Protein AF-A0A959P052-F1 (afdb_monomer)

pLDDT: mean 90.09, std 8.53, range [48.59, 98.38]

Solvent-accessible surface area (backbone atoms only — not comparable to full-atom values): 12285 Å² total; per-residue (Å²): 111,71,67,59,53,53,54,49,51,31,30,41,42,56,34,68,69,38,90,54,86,87,54,68,66,60,59,71,64,56,65,70,32,50,93,31,79,32,54,54,56,34,84,39,71,84,76,52,63,84,86,38,64,70,58,50,52,54,50,51,53,52,52,48,75,43,33,75,80,60,29,88,59,47,69,62,37,49,52,51,42,54,55,61,75,65,60,56,80,90,75,66,49,59,69,57,51,52,57,50,49,52,59,54,52,74,50,50,66,74,78,87,65,70,57,89,81,42,46,90,39,72,53,22,52,32,64,39,35,45,79,65,37,72,76,37,59,53,32,51,33,44,51,43,27,52,51,54,50,50,38,53,75,72,68,48,93,64,51,60,55,37,47,36,60,59,70,48,70,46,52,55,97,87,56,83,60,80,55,44,83,40,70,66,31,30,52,45,44,40,49,50,46,48,64,53,49,54,85,69,55,77,82,81,73,78,86,87,121

Structure (mmCIF, N/CA/C/O backbone):
data_AF-A0A959P052-F1
#
_entry.id   AF-A0A959P052-F1
#
loop_
_atom_site.group_PDB
_atom_site.id
_atom_site.type_symbol
_atom_site.label_atom_id
_atom_site.label_alt_id
_atom_site.label_comp_id
_atom_site.label_asym_id
_atom_site.label_entity_id
_atom_site.label_seq_id
_atom_site.pdbx_PDB_ins_code
_atom_site.Cartn_x
_atom_site.Cartn_y
_atom_site.Cartn_z
_atom_site.occupancy
_atom_site.B_iso_or_equiv
_atom_site.auth_seq_id
_atom_site.auth_comp_id
_atom_site.auth_asym_id
_atom_site.auth_atom_id
_atom_site.pdbx_PDB_model_num
ATOM 1 N N . GLY A 1 1 ? 2.578 -9.271 16.877 1.00 74.62 1 GLY A N 1
ATOM 2 C CA . GLY A 1 1 ? 1.686 -9.392 18.050 1.00 74.62 1 GLY A CA 1
ATOM 3 C C . GLY A 1 1 ? 0.983 -8.086 18.380 1.00 74.62 1 GLY A C 1
ATOM 4 O O . GLY A 1 1 ? -0.133 -7.881 17.929 1.00 74.62 1 GLY A O 1
ATOM 5 N N . LYS A 1 2 ? 1.632 -7.183 19.131 1.00 88.38 2 LYS A N 1
ATOM 6 C CA . LYS A 1 2 ? 0.990 -5.970 19.682 1.00 88.38 2 LYS A CA 1
ATOM 7 C C . LYS A 1 2 ? 0.405 -5.016 18.623 1.00 88.38 2 LYS A C 1
ATOM 9 O O . LYS A 1 2 ? -0.743 -4.620 18.764 1.00 88.38 2 LYS A O 1
ATOM 14 N N . ILE A 1 3 ? 1.143 -4.717 17.546 1.00 93.19 3 ILE A N 1
ATOM 15 C CA . ILE A 1 3 ? 0.666 -3.835 16.456 1.00 93.19 3 ILE A CA 1
ATOM 16 C C . ILE A 1 3 ? -0.598 -4.392 15.788 1.00 93.19 3 ILE A C 1
ATOM 18 O O . ILE A 1 3 ? -1.565 -3.660 15.619 1.00 93.19 3 ILE A O 1
ATOM 22 N N . ILE A 1 4 ? -0.624 -5.695 15.479 1.00 93.69 4 ILE A N 1
ATOM 23 C CA . ILE A 1 4 ? -1.791 -6.360 14.873 1.00 93.69 4 ILE A CA 1
ATOM 24 C C . ILE A 1 4 ? -3.034 -6.175 15.746 1.00 93.69 4 ILE A C 1
ATOM 26 O O . ILE A 1 4 ? -4.093 -5.848 15.225 1.00 93.69 4 ILE A O 1
ATOM 30 N N . ASN A 1 5 ? -2.907 -6.343 17.066 1.00 93.31 5 ASN A N 1
ATOM 31 C CA . ASN A 1 5 ? -4.036 -6.191 17.985 1.00 93.31 5 ASN A CA 1
ATOM 32 C C . ASN A 1 5 ? -4.546 -4.748 18.035 1.00 93.31 5 ASN A C 1
ATOM 34 O O . ASN A 1 5 ? -5.754 -4.536 18.035 1.00 93.31 5 ASN A O 1
ATOM 38 N N . VAL A 1 6 ? -3.637 -3.767 18.046 1.00 95.44 6 VAL A N 1
ATOM 39 C CA . VAL A 1 6 ? -4.008 -2.345 18.006 1.00 95.44 6 VAL A CA 1
ATOM 40 C C . VAL A 1 6 ? -4.740 -2.028 16.705 1.00 95.44 6 VAL A C 1
ATOM 42 O O . VAL A 1 6 ? -5.835 -1.484 16.755 1.00 95.44 6 VAL A O 1
ATOM 45 N N . LEU A 1 7 ? -4.201 -2.437 15.553 1.00 95.88 7 LEU A N 1
ATOM 46 C CA . LEU A 1 7 ? -4.845 -2.202 14.260 1.00 95.88 7 LEU A CA 1
ATOM 47 C C . LEU A 1 7 ? -6.179 -2.946 14.125 1.00 95.88 7 LEU A C 1
ATOM 49 O O . LEU A 1 7 ? -7.116 -2.413 13.533 1.00 95.88 7 LEU A O 1
ATOM 53 N N . LEU A 1 8 ? -6.298 -4.154 14.681 1.00 95.19 8 LEU A N 1
ATOM 54 C CA . LEU A 1 8 ? -7.560 -4.891 14.717 1.00 95.19 8 LEU A CA 1
ATOM 55 C C . LEU A 1 8 ? -8.604 -4.118 15.526 1.00 95.19 8 LEU A C 1
ATOM 57 O O . LEU A 1 8 ? -9.701 -3.886 15.028 1.00 95.19 8 LEU A O 1
A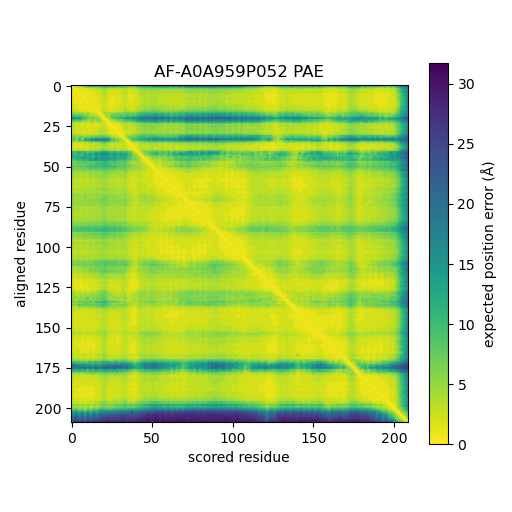TOM 61 N N . LEU A 1 9 ? -8.245 -3.666 16.729 1.00 95.38 9 LEU A N 1
ATOM 62 C CA . LEU A 1 9 ? -9.125 -2.850 17.561 1.00 95.38 9 LEU A CA 1
ATOM 63 C C . LEU A 1 9 ? -9.520 -1.551 16.849 1.00 95.38 9 LEU A C 1
ATOM 65 O O . LEU A 1 9 ? -10.696 -1.209 16.824 1.00 95.38 9 LEU A O 1
ATOM 69 N N . THR A 1 10 ? -8.576 -0.871 16.190 1.00 95.81 10 THR A N 1
ATOM 70 C CA . THR A 1 10 ? -8.869 0.316 15.374 1.00 95.81 10 THR A CA 1
ATOM 71 C C . THR A 1 10 ? -9.906 0.015 14.288 1.00 95.81 10 THR A C 1
ATOM 73 O O . THR A 1 10 ? -10.848 0.784 14.120 1.00 95.81 10 THR A O 1
ATOM 76 N N . ASN A 1 11 ? -9.782 -1.108 13.573 1.00 95.38 11 ASN A N 1
ATOM 77 C CA . ASN A 1 11 ? -10.747 -1.504 12.542 1.00 95.38 11 ASN A CA 1
ATOM 78 C C . ASN A 1 11 ? -12.135 -1.833 13.116 1.00 95.38 11 ASN A C 1
ATOM 80 O O . ASN A 1 11 ? -13.148 -1.436 12.534 1.00 95.38 11 ASN A O 1
ATOM 84 N N . ILE A 1 12 ? -12.182 -2.528 14.255 1.00 94.75 12 ILE A N 1
ATOM 85 C CA . ILE A 1 12 ? -13.428 -2.830 14.970 1.00 94.75 12 ILE A CA 1
ATOM 86 C C . ILE A 1 12 ? -14.118 -1.528 15.375 1.00 94.75 12 ILE A C 1
ATOM 88 O O . ILE A 1 12 ? -15.288 -1.341 15.062 1.00 94.75 12 ILE A O 1
ATOM 92 N N . GLU A 1 13 ? -13.390 -0.598 15.990 1.00 94.81 13 GLU A N 1
ATOM 93 C CA . GLU A 1 13 ? -13.948 0.661 16.485 1.00 94.81 13 GLU A CA 1
ATOM 94 C C . GLU A 1 13 ? -14.398 1.6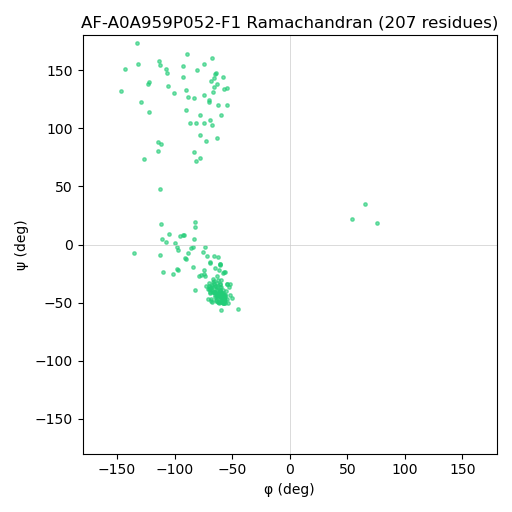01 15.371 1.00 94.81 13 GLU A C 1
ATOM 96 O O . GLU A 1 13 ? -15.439 2.250 15.485 1.00 94.81 13 GLU A O 1
ATOM 101 N N . ILE A 1 14 ? -13.656 1.652 14.264 1.00 93.81 14 ILE A N 1
ATOM 102 C CA . ILE A 1 14 ? -14.084 2.385 13.072 1.00 93.81 14 ILE A CA 1
ATOM 103 C C . ILE A 1 14 ? -15.405 1.821 12.533 1.00 93.81 14 ILE A C 1
ATOM 105 O O . ILE A 1 14 ? -16.270 2.597 12.136 1.00 93.81 14 ILE A O 1
ATOM 109 N N . THR A 1 15 ? -15.574 0.496 12.541 1.00 93.56 15 THR A N 1
ATOM 110 C CA . THR A 1 15 ? -16.817 -0.147 12.090 1.00 93.56 15 THR A CA 1
ATOM 111 C C . THR A 1 15 ? -17.954 0.100 13.085 1.00 93.56 15 THR A C 1
ATOM 113 O O . THR A 1 15 ? -19.023 0.550 12.696 1.00 93.56 15 THR A O 1
ATOM 116 N N . ARG A 1 16 ? -17.704 -0.096 14.387 1.00 92.06 16 ARG A N 1
ATOM 117 C CA . ARG A 1 16 ? -18.682 0.070 15.477 1.00 92.06 16 ARG A CA 1
ATOM 118 C C . ARG A 1 16 ? -19.245 1.488 15.570 1.00 92.06 16 ARG A C 1
ATOM 120 O O . ARG A 1 16 ? -20.386 1.672 15.974 1.00 92.06 16 ARG A O 1
ATOM 127 N N . THR A 1 17 ? -18.423 2.486 15.261 1.00 90.69 17 THR A N 1
ATOM 128 C CA . THR A 1 17 ? -18.811 3.904 15.298 1.00 90.69 17 THR A CA 1
ATOM 129 C C . THR A 1 17 ? -19.251 4.440 13.937 1.00 90.69 17 THR A C 1
ATOM 131 O O . THR A 1 17 ? -19.460 5.645 13.803 1.00 90.69 17 THR A O 1
ATOM 134 N N . ASN A 1 18 ? -19.380 3.577 12.921 1.00 86.69 18 ASN A N 1
ATOM 135 C CA . ASN A 1 18 ? -19.981 3.967 11.655 1.00 86.69 18 ASN A CA 1
ATOM 136 C C . ASN A 1 18 ? -21.472 4.289 11.870 1.00 86.69 18 ASN A C 1
ATOM 138 O O . ASN A 1 18 ? -22.157 3.623 12.642 1.00 86.69 18 ASN A O 1
ATOM 142 N N . ASN A 1 19 ? -21.990 5.296 11.164 1.00 86.88 19 ASN A N 1
ATOM 143 C CA . ASN A 1 19 ? -23.399 5.694 11.261 1.00 86.88 19 ASN A CA 1
ATOM 144 C C . ASN A 1 19 ? -24.349 4.644 10.661 1.00 86.88 19 ASN A C 1
ATOM 146 O O . ASN A 1 19 ? -25.554 4.693 10.901 1.00 86.88 19 ASN A O 1
ATOM 150 N N . ASN A 1 20 ? -23.824 3.699 9.875 1.00 84.75 20 ASN A N 1
ATOM 151 C CA . ASN A 1 20 ? -24.587 2.559 9.390 1.00 84.75 20 ASN A CA 1
ATOM 152 C C . ASN A 1 20 ? -24.723 1.498 10.494 1.00 84.75 20 ASN A C 1
ATOM 154 O O . ASN A 1 20 ? -23.863 0.635 10.649 1.00 84.75 20 ASN A O 1
ATOM 158 N N . SER A 1 21 ? -25.831 1.542 11.236 1.00 72.00 21 SER A N 1
ATOM 159 C CA . SER A 1 21 ? -26.106 0.656 12.379 1.00 72.00 21 SER A CA 1
ATOM 160 C C . SER A 1 21 ? -26.205 -0.837 12.037 1.00 72.00 21 SER A C 1
ATOM 162 O O . SER A 1 21 ? -26.265 -1.660 12.946 1.00 72.00 21 SER A O 1
ATOM 164 N N . ASN A 1 22 ? -26.253 -1.191 10.750 1.00 80.31 22 ASN A N 1
ATOM 165 C CA . ASN A 1 22 ? -26.335 -2.575 10.282 1.00 80.31 22 ASN A CA 1
ATOM 166 C C . ASN A 1 22 ? -24.966 -3.162 9.901 1.00 80.31 22 ASN A C 1
ATOM 168 O O . ASN A 1 22 ? -24.880 -4.343 9.564 1.00 80.31 22 ASN A O 1
ATOM 172 N N . GLU A 1 23 ? -23.897 -2.363 9.934 1.00 84.12 23 GLU A N 1
ATOM 173 C CA . GLU A 1 23 ? -22.540 -2.832 9.662 1.00 84.12 23 GLU A CA 1
ATOM 174 C C . GLU A 1 23 ? -21.853 -3.296 10.947 1.00 84.12 23 GLU A C 1
ATOM 176 O O . GLU A 1 23 ? -21.557 -2.516 11.851 1.00 84.12 23 GLU A O 1
ATOM 181 N N . PHE A 1 24 ? -21.541 -4.588 10.999 1.00 90.06 24 PHE A N 1
ATOM 182 C CA . PHE A 1 24 ? -20.711 -5.175 12.044 1.00 90.06 24 PHE A CA 1
ATOM 183 C C . PHE A 1 24 ? -19.341 -5.522 11.484 1.00 90.06 24 PHE A C 1
ATOM 185 O O . PHE A 1 24 ? -19.201 -5.851 10.306 1.00 90.06 24 PHE A O 1
ATOM 192 N N . PHE A 1 25 ? -18.323 -5.501 12.345 1.00 92.94 25 PHE A N 1
ATOM 193 C CA . PHE A 1 25 ? -17.006 -5.976 11.945 1.00 92.94 25 PHE A CA 1
ATOM 194 C C . PHE A 1 25 ? -17.090 -7.476 11.592 1.00 92.94 25 PHE A C 1
ATOM 196 O O . PHE A 1 25 ? -17.471 -8.279 12.450 1.00 92.94 25 PHE A O 1
ATOM 203 N N . PRO A 1 26 ? -16.758 -7.889 10.355 1.00 92.38 26 PRO A N 1
ATOM 204 C CA . PRO A 1 26 ? -16.999 -9.252 9.891 1.00 92.38 26 PRO A CA 1
ATOM 205 C C . PRO A 1 26 ? -15.871 -10.186 10.351 1.00 92.38 26 PRO A C 1
ATOM 207 O O . PRO A 1 26 ? -14.962 -10.525 9.593 1.00 92.38 26 PRO A O 1
ATOM 210 N N . PHE A 1 27 ? -15.923 -10.615 11.614 1.00 93.06 27 PHE A N 1
ATOM 211 C CA . PHE A 1 27 ? -14.884 -11.451 12.229 1.00 93.06 27 PHE A CA 1
ATOM 212 C C . PHE A 1 27 ? -14.581 -12.739 11.455 1.00 93.06 27 PHE A C 1
ATOM 214 O O . PHE A 1 27 ? -13.423 -13.154 11.421 1.00 93.06 27 PHE A O 1
ATOM 221 N N . GLU A 1 28 ? -15.582 -13.344 10.810 1.00 91.44 28 GLU A N 1
ATOM 222 C CA . GLU A 1 28 ? -15.383 -14.553 10.002 1.00 91.44 28 GLU A CA 1
ATOM 223 C C . GLU A 1 28 ? -14.483 -14.277 8.789 1.00 91.44 28 GLU A C 1
ATOM 225 O O . GLU A 1 28 ? -13.511 -14.991 8.561 1.00 91.44 28 GLU A O 1
ATOM 230 N N . MET A 1 29 ? -14.723 -13.169 8.081 1.00 90.81 29 MET A N 1
ATOM 231 C CA . MET A 1 29 ? -13.868 -12.730 6.970 1.00 90.81 29 MET A CA 1
ATOM 232 C C . MET A 1 29 ? -12.480 -12.294 7.461 1.00 90.81 29 MET A C 1
ATOM 234 O O . MET A 1 29 ? -11.464 -12.516 6.808 1.00 90.81 29 MET A O 1
ATOM 238 N N . TYR A 1 30 ? -12.401 -11.696 8.653 1.00 91.00 30 TYR A N 1
ATOM 239 C CA . TYR A 1 30 ? -11.109 -11.360 9.251 1.00 91.00 30 TYR A CA 1
ATOM 240 C C . TYR A 1 30 ? -10.286 -12.604 9.619 1.00 91.00 30 TYR A C 1
ATOM 242 O O . TYR A 1 30 ? -9.060 -12.574 9.561 1.00 91.00 30 TYR A O 1
ATOM 250 N N . LYS A 1 31 ? -10.940 -13.706 9.998 1.00 87.81 31 LYS A N 1
ATOM 251 C CA . LYS A 1 31 ? -10.272 -14.973 10.311 1.00 87.81 31 LYS A CA 1
ATOM 252 C C . LYS A 1 31 ? -9.699 -15.641 9.061 1.00 87.81 31 LYS A C 1
ATOM 254 O O . LYS A 1 31 ? -8.666 -16.299 9.173 1.00 87.81 31 LYS A O 1
ATOM 259 N N . SER A 1 32 ? -10.350 -15.477 7.907 1.00 80.38 32 SER A N 1
ATOM 260 C CA . SER A 1 32 ? -9.885 -16.054 6.643 1.00 80.38 32 SER A CA 1
ATOM 261 C C . SER A 1 32 ? -8.666 -15.334 6.070 1.00 80.38 32 SER A C 1
ATOM 263 O O . SER A 1 32 ? -7.860 -15.968 5.396 1.00 80.38 32 SER A O 1
ATOM 265 N N . ILE A 1 33 ? -8.471 -14.045 6.369 1.00 78.62 33 ILE A N 1
ATOM 266 C CA . ILE A 1 33 ? -7.215 -13.373 6.030 1.00 78.62 33 ILE A CA 1
ATOM 267 C C . ILE A 1 33 ? -6.142 -13.768 7.056 1.00 78.62 33 ILE A C 1
ATOM 269 O O . ILE A 1 33 ? -6.206 -13.420 8.236 1.00 78.62 33 ILE A O 1
ATOM 273 N N . THR A 1 34 ? -5.134 -14.533 6.627 1.00 69.75 34 THR A N 1
ATOM 274 C CA . THR A 1 34 ? -3.970 -14.822 7.481 1.00 69.75 34 THR A CA 1
ATOM 275 C C . THR A 1 34 ? -3.382 -13.491 7.945 1.00 69.75 34 THR A C 1
ATOM 277 O O . THR A 1 34 ? -3.024 -12.657 7.115 1.00 69.75 34 THR A O 1
ATOM 280 N N . LYS A 1 35 ? -3.338 -13.270 9.267 1.00 78.75 35 LYS A N 1
ATOM 281 C CA . LYS A 1 35 ? -3.042 -11.968 9.888 1.00 78.75 35 LYS A CA 1
ATOM 282 C C . LYS A 1 35 ? -1.630 -11.497 9.540 1.00 78.75 35 LYS A C 1
ATOM 284 O O . LYS A 1 35 ? -0.684 -11.805 10.265 1.00 78.75 35 LYS A O 1
ATOM 289 N N . SER A 1 36 ? -1.500 -10.727 8.466 1.00 89.06 36 SER A N 1
ATOM 290 C CA . SER A 1 36 ? -0.240 -10.118 8.056 1.00 89.06 36 SER A CA 1
ATOM 291 C C . SER A 1 36 ? -0.302 -8.598 8.198 1.00 89.06 36 SER A C 1
ATOM 293 O O . SER A 1 36 ? -1.377 -7.988 8.228 1.00 89.06 36 SER A O 1
ATOM 295 N N . LEU A 1 37 ? 0.872 -8.001 8.376 1.00 92.38 37 LEU A N 1
ATOM 296 C CA . LEU A 1 37 ? 1.043 -6.558 8.326 1.00 92.38 37 LEU A CA 1
ATOM 297 C C . LEU A 1 37 ? 1.607 -6.213 6.964 1.00 92.38 37 LEU A C 1
ATOM 299 O O . LEU A 1 37 ? 2.599 -6.808 6.545 1.00 92.38 37 LEU A O 1
ATOM 303 N N . GLU A 1 38 ? 0.984 -5.241 6.320 1.00 93.69 38 GLU A N 1
ATOM 304 C CA . GLU A 1 38 ? 1.540 -4.610 5.141 1.00 93.69 38 GLU A CA 1
ATOM 305 C C . GLU A 1 38 ? 2.061 -3.219 5.503 1.00 93.69 38 GLU A C 1
ATOM 307 O O . GLU A 1 38 ? 1.400 -2.461 6.223 1.00 93.69 38 GLU A O 1
ATOM 312 N N . HIS A 1 39 ? 3.247 -2.889 5.003 1.00 93.88 39 HIS A N 1
ATOM 313 C CA . HIS A 1 39 ? 3.774 -1.535 5.079 1.00 93.88 39 HIS A CA 1
ATOM 314 C C . HIS A 1 39 ? 3.021 -0.668 4.072 1.00 93.88 39 HIS A C 1
ATOM 316 O O . HIS A 1 39 ? 2.912 -1.016 2.900 1.00 93.88 39 HIS A O 1
ATOM 322 N N . VAL A 1 40 ? 2.491 0.473 4.498 1.00 94.19 40 VAL A N 1
ATOM 323 C CA . VAL A 1 40 ? 1.737 1.362 3.602 1.00 94.19 40 VAL A CA 1
ATOM 324 C C . VAL A 1 40 ? 2.677 1.975 2.567 1.00 94.19 40 VAL A C 1
ATOM 326 O O . VAL A 1 40 ? 2.404 1.952 1.368 1.00 94.19 40 VAL A O 1
ATOM 329 N N . HIS A 1 41 ? 3.820 2.466 3.035 1.00 89.25 41 HIS A N 1
ATOM 330 C CA . HIS A 1 41 ? 4.922 2.928 2.211 1.00 89.25 41 HIS A CA 1
ATOM 331 C C . HIS A 1 41 ? 6.177 2.130 2.569 1.00 89.25 41 HIS A C 1
ATOM 333 O O . HIS A 1 41 ? 6.643 2.173 3.706 1.00 89.25 41 HIS A O 1
ATOM 339 N N . SER A 1 42 ? 6.656 1.340 1.611 1.00 81.56 42 SER A N 1
ATOM 340 C CA . SER A 1 42 ? 7.935 0.635 1.676 1.00 81.56 42 SER A CA 1
ATOM 341 C C . SER A 1 42 ? 8.533 0.554 0.277 1.00 81.56 42 SER A C 1
ATOM 343 O O . SER A 1 42 ? 7.825 0.204 -0.669 1.00 81.56 42 SER A O 1
ATOM 345 N N . GLN A 1 43 ? 9.814 0.883 0.123 1.00 71.44 43 GLN A N 1
ATOM 346 C CA . GLN A 1 43 ? 10.512 0.799 -1.166 1.00 71.44 43 GLN A CA 1
ATOM 347 C C . GLN A 1 43 ? 11.784 -0.029 -1.019 1.00 71.44 43 GLN A C 1
ATOM 349 O O . GLN A 1 43 ? 12.892 0.498 -1.009 1.00 71.44 43 GLN A O 1
ATOM 354 N N . ASN A 1 44 ? 11.628 -1.349 -0.892 1.00 75.31 44 ASN A N 1
ATOM 355 C CA . ASN A 1 44 ? 12.762 -2.248 -0.707 1.00 75.31 44 ASN A CA 1
ATOM 356 C C . ASN A 1 44 ? 12.947 -3.201 -1.895 1.00 75.31 44 ASN A C 1
ATOM 358 O O . ASN A 1 44 ? 12.451 -4.327 -1.891 1.00 75.31 44 ASN A O 1
ATOM 362 N N . ILE A 1 45 ? 13.702 -2.755 -2.902 1.00 77.56 45 ILE A N 1
ATOM 363 C CA . ILE A 1 45 ? 14.112 -3.616 -4.024 1.00 77.56 45 ILE A CA 1
ATOM 364 C C . ILE A 1 45 ? 15.058 -4.729 -3.539 1.00 77.56 45 ILE A C 1
ATOM 366 O O . ILE A 1 45 ? 15.009 -5.836 -4.070 1.00 77.56 45 ILE A O 1
ATOM 370 N N . GLU A 1 46 ? 15.871 -4.485 -2.502 1.00 74.69 46 GLU A N 1
ATOM 371 C CA . GLU A 1 46 ? 16.774 -5.502 -1.933 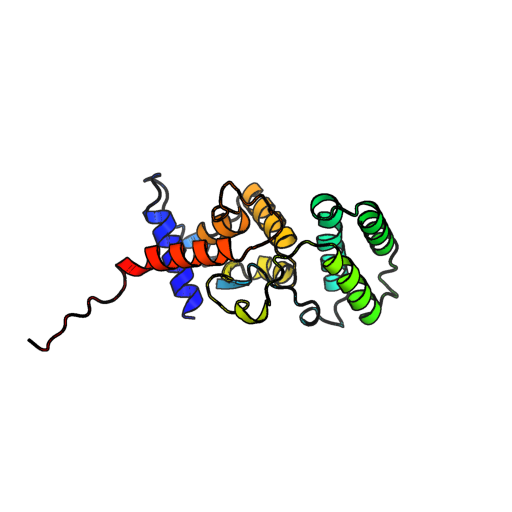1.00 74.69 46 GLU A CA 1
ATOM 372 C C . GLU A 1 46 ? 16.013 -6.673 -1.292 1.00 74.69 46 GLU A C 1
ATOM 374 O O . GLU A 1 46 ? 16.560 -7.762 -1.135 1.00 74.69 46 GLU A O 1
ATOM 379 N N . GLY A 1 47 ? 14.735 -6.473 -0.954 1.00 76.19 47 GLY A N 1
ATOM 380 C CA . GLY A 1 47 ? 13.844 -7.517 -0.452 1.00 76.19 47 GLY A CA 1
ATOM 381 C C . GLY A 1 47 ? 13.339 -8.493 -1.521 1.00 76.19 47 GLY A C 1
ATOM 382 O O . GLY A 1 47 ? 12.664 -9.461 -1.171 1.00 76.19 47 GLY A O 1
ATOM 383 N N . ILE A 1 48 ? 13.620 -8.253 -2.807 1.00 84.25 48 ILE A N 1
ATOM 384 C CA . ILE A 1 48 ? 13.186 -9.110 -3.919 1.00 84.25 48 ILE A CA 1
ATOM 385 C C . ILE A 1 48 ? 14.247 -10.180 -4.187 1.00 84.25 48 ILE A C 1
ATOM 387 O O . ILE A 1 48 ? 15.438 -9.891 -4.284 1.00 84.25 48 ILE A O 1
ATOM 391 N N . ASN A 1 49 ? 13.821 -11.438 -4.324 1.00 85.75 49 ASN A N 1
ATOM 392 C CA . ASN A 1 49 ? 14.746 -12.565 -4.403 1.00 85.75 49 ASN A CA 1
ATOM 393 C C . ASN A 1 49 ? 15.537 -12.568 -5.725 1.00 85.75 49 ASN A C 1
ATOM 395 O O . ASN A 1 49 ? 14.963 -12.640 -6.813 1.00 85.75 49 ASN A O 1
ATOM 399 N N . GLU A 1 50 ? 16.869 -12.574 -5.632 1.00 88.00 50 GLU A N 1
ATOM 400 C CA . GLU A 1 50 ? 17.785 -12.542 -6.784 1.00 88.00 50 GLU A CA 1
ATOM 401 C C . GLU A 1 50 ? 17.732 -13.794 -7.686 1.00 88.00 50 GLU A C 1
ATOM 403 O O . GLU A 1 50 ? 18.298 -13.820 -8.775 1.00 88.00 50 GLU A O 1
ATOM 408 N N . ASN A 1 51 ? 17.047 -14.850 -7.256 1.00 87.12 51 ASN A N 1
ATOM 409 C CA . ASN A 1 51 ? 16.872 -16.079 -8.030 1.00 87.12 51 ASN A CA 1
ATOM 410 C C . ASN A 1 51 ? 15.447 -16.232 -8.580 1.00 87.12 51 ASN A C 1
ATOM 412 O O . ASN A 1 51 ? 15.136 -17.242 -9.214 1.00 87.12 51 ASN A O 1
ATOM 416 N N . ARG A 1 52 ? 14.565 -15.248 -8.355 1.00 88.94 52 ARG A N 1
ATOM 417 C CA . ARG A 1 52 ? 13.159 -15.292 -8.769 1.00 88.94 52 ARG A CA 1
ATOM 418 C C . ARG A 1 52 ? 12.833 -14.249 -9.826 1.00 88.94 52 ARG A C 1
ATOM 420 O O . ARG A 1 52 ? 12.208 -13.228 -9.556 1.00 88.94 52 ARG A O 1
ATOM 427 N N . ARG A 1 53 ? 13.177 -14.569 -11.074 1.00 90.50 53 ARG A N 1
ATOM 428 C CA . ARG A 1 53 ? 12.861 -13.719 -12.235 1.00 90.50 53 ARG A CA 1
ATOM 429 C C . ARG A 1 53 ? 11.378 -13.382 -12.354 1.00 90.50 53 ARG A C 1
ATOM 431 O O . ARG A 1 53 ? 11.039 -12.275 -12.750 1.00 90.50 53 ARG A O 1
ATOM 438 N N . ASP A 1 54 ? 10.493 -14.302 -11.973 1.00 90.25 54 ASP A N 1
ATOM 439 C CA . ASP A 1 54 ? 9.053 -14.055 -12.016 1.00 90.25 54 ASP A CA 1
ATOM 440 C C . ASP A 1 54 ? 8.620 -12.910 -11.082 1.00 90.25 54 ASP A C 1
ATOM 442 O O . ASP A 1 54 ? 7.701 -12.166 -11.416 1.00 90.25 54 ASP A O 1
ATOM 446 N N . GLU A 1 55 ? 9.290 -12.733 -9.937 1.00 90.56 55 GLU A N 1
ATOM 447 C CA . GLU A 1 55 ? 9.056 -11.594 -9.043 1.00 90.56 55 GLU A CA 1
ATOM 448 C C . GLU A 1 55 ? 9.562 -10.287 -9.659 1.00 90.56 55 GLU A C 1
ATOM 450 O O . GLU A 1 55 ? 8.885 -9.266 -9.551 1.00 90.56 55 GLU A O 1
ATOM 455 N N . TRP A 1 56 ? 10.698 -10.323 -10.361 1.00 94.06 56 TRP A N 1
ATOM 456 C CA . TRP A 1 56 ? 11.267 -9.147 -11.025 1.00 94.06 56 TRP A CA 1
ATOM 457 C C . TRP A 1 56 ? 10.322 -8.596 -12.082 1.00 94.06 56 TRP A C 1
ATOM 459 O O . TRP A 1 56 ? 10.013 -7.409 -12.068 1.00 94.06 56 TRP A O 1
ATOM 469 N N . PHE A 1 57 ? 9.816 -9.454 -12.970 1.00 93.38 57 PHE A N 1
ATOM 470 C CA . PHE A 1 57 ? 8.915 -9.022 -14.038 1.00 93.38 57 PHE A CA 1
ATOM 471 C C . PHE A 1 57 ? 7.572 -8.549 -13.491 1.00 93.38 57 PHE A C 1
ATOM 473 O O . PHE A 1 57 ? 7.079 -7.503 -13.911 1.00 93.38 57 PHE A O 1
ATOM 480 N N . LYS A 1 58 ? 7.013 -9.236 -12.485 1.00 92.44 58 LYS A N 1
ATOM 481 C CA . LYS A 1 58 ? 5.817 -8.748 -11.778 1.00 92.44 58 LYS A CA 1
ATOM 482 C C . LYS A 1 58 ? 6.038 -7.352 -11.201 1.00 92.44 58 LYS A C 1
ATOM 484 O O . LYS A 1 58 ? 5.155 -6.507 -11.332 1.00 92.44 58 LYS A O 1
ATOM 489 N N . TRP A 1 59 ? 7.200 -7.107 -10.595 1.00 94.44 59 TRP A N 1
ATOM 490 C CA . TRP A 1 59 ? 7.552 -5.802 -10.047 1.00 94.44 59 TRP A CA 1
ATOM 491 C C . TRP A 1 59 ? 7.730 -4.750 -11.151 1.00 94.44 59 TRP A C 1
ATOM 493 O O . TRP A 1 59 ? 7.103 -3.695 -11.087 1.00 94.44 59 TRP A O 1
ATOM 503 N N . LEU A 1 60 ? 8.510 -5.042 -12.198 1.00 96.06 60 LEU A N 1
ATOM 504 C CA . LEU A 1 60 ? 8.748 -4.118 -13.313 1.00 96.06 60 LEU A CA 1
ATOM 505 C C . LEU A 1 60 ? 7.432 -3.705 -13.973 1.00 96.06 60 LEU A C 1
ATOM 507 O O . LEU A 1 60 ? 7.169 -2.513 -14.103 1.00 96.06 60 LEU A O 1
ATOM 511 N N . HIS A 1 61 ? 6.578 -4.667 -14.327 1.00 95.44 61 HIS A N 1
ATOM 512 C CA . HIS A 1 61 ? 5.289 -4.382 -14.953 1.00 95.44 61 HIS A CA 1
ATOM 513 C C . HIS A 1 61 ? 4.339 -3.627 -14.021 1.00 95.44 61 HIS A C 1
ATOM 515 O O . HIS A 1 61 ? 3.667 -2.694 -14.460 1.00 95.44 61 HIS A O 1
ATOM 521 N N . SER A 1 62 ? 4.270 -3.985 -12.733 1.00 95.00 62 SER A N 1
ATOM 522 C CA . SER A 1 62 ? 3.381 -3.283 -11.803 1.00 95.00 62 SER A CA 1
ATOM 523 C C . SER A 1 62 ? 3.776 -1.814 -11.639 1.00 95.00 62 SER A C 1
ATOM 525 O O . SER A 1 62 ? 2.894 -0.956 -11.589 1.00 95.00 62 SER A O 1
ATOM 527 N N . HIS A 1 63 ? 5.076 -1.507 -11.642 1.00 96.00 63 HIS A N 1
ATOM 528 C CA . HIS A 1 63 ? 5.574 -0.144 -11.480 1.00 96.00 63 HIS A CA 1
ATOM 529 C C . HIS A 1 63 ? 5.547 0.657 -12.786 1.00 96.00 63 HIS A C 1
ATOM 531 O O . HIS A 1 63 ? 5.159 1.824 -12.769 1.00 96.00 63 HIS A O 1
ATOM 537 N N . THR A 1 64 ? 5.867 0.067 -13.941 1.00 97.00 64 THR A N 1
ATOM 538 C CA . THR A 1 64 ? 5.761 0.794 -15.218 1.00 97.00 64 THR A CA 1
ATOM 539 C C . THR A 1 64 ? 4.314 1.136 -15.574 1.00 97.00 64 THR A C 1
ATOM 541 O O . THR A 1 64 ? 4.052 2.247 -16.041 1.00 97.00 64 THR A O 1
ATOM 544 N N . ASN A 1 65 ? 3.351 0.273 -15.226 1.00 96.25 65 ASN A N 1
ATOM 545 C CA . ASN A 1 65 ? 1.912 0.512 -15.417 1.00 96.25 65 ASN A CA 1
ATOM 546 C C . ASN A 1 65 ? 1.368 1.742 -14.668 1.00 96.25 65 ASN A C 1
ATOM 548 O O . ASN A 1 65 ? 0.270 2.227 -14.973 1.00 96.25 65 ASN A O 1
ATOM 552 N N . ILE A 1 66 ? 2.089 2.254 -13.666 1.00 95.69 66 ILE A N 1
ATOM 553 C CA . ILE A 1 66 ? 1.681 3.465 -12.948 1.00 95.69 66 ILE A CA 1
ATOM 554 C C . ILE A 1 66 ? 2.359 4.735 -13.469 1.00 95.69 66 ILE A C 1
ATOM 556 O O . ILE A 1 66 ? 1.791 5.810 -13.274 1.00 95.69 66 ILE A O 1
ATOM 560 N N . LEU A 1 67 ? 3.509 4.636 -14.152 1.00 96.56 67 LEU A N 1
ATOM 561 C CA . LEU A 1 67 ? 4.392 5.775 -14.446 1.00 96.56 67 LEU A CA 1
ATOM 562 C C . LEU A 1 67 ? 3.682 6.908 -15.184 1.00 96.56 67 LEU A C 1
ATOM 564 O O . LEU A 1 67 ? 3.700 8.046 -14.714 1.00 96.56 67 LEU A O 1
ATOM 568 N N . LEU A 1 68 ? 2.977 6.596 -16.275 1.00 96.38 68 LEU A N 1
ATOM 569 C CA . LEU A 1 68 ? 2.261 7.596 -17.075 1.00 96.38 68 LEU A CA 1
ATOM 570 C C . LEU A 1 68 ? 1.180 8.352 -16.293 1.00 96.38 68 LEU A C 1
ATOM 572 O O . LEU A 1 68 ? 0.771 9.419 -16.736 1.00 96.38 68 LEU A O 1
ATOM 576 N N . ASN A 1 69 ? 0.744 7.862 -15.132 1.00 94.06 69 ASN A N 1
ATOM 577 C CA . ASN A 1 69 ? -0.236 8.553 -14.292 1.00 94.06 69 ASN A CA 1
ATOM 578 C C . ASN A 1 69 ? 0.406 9.350 -13.153 1.00 94.06 69 ASN A C 1
ATOM 580 O O . ASN A 1 69 ? -0.241 10.249 -12.627 1.00 94.06 69 ASN A O 1
ATOM 584 N N . VAL A 1 70 ? 1.643 9.030 -12.759 1.00 93.75 70 VAL A N 1
ATOM 585 C CA . VAL A 1 70 ? 2.258 9.604 -11.550 1.00 93.75 70 VAL A CA 1
ATOM 586 C C . VAL A 1 70 ? 3.401 10.571 -11.821 1.00 93.75 70 VAL A C 1
ATOM 588 O O . VAL A 1 70 ? 3.678 11.395 -10.960 1.00 93.75 70 VAL A O 1
ATOM 591 N N . THR A 1 71 ? 4.066 10.484 -12.973 1.00 94.44 71 THR A N 1
ATOM 592 C CA . THR A 1 71 ? 5.217 11.342 -13.294 1.00 94.44 71 THR A CA 1
ATOM 593 C C . THR A 1 71 ? 4.868 12.402 -14.327 1.00 94.44 71 THR A C 1
ATOM 595 O O . THR A 1 71 ? 4.069 12.132 -15.222 1.00 94.44 71 THR A O 1
ATOM 598 N N . ASP A 1 72 ? 5.482 13.581 -14.254 1.00 93.81 72 ASP A N 1
ATOM 599 C CA . ASP A 1 72 ? 5.321 14.628 -15.274 1.00 93.81 72 ASP A CA 1
ATOM 600 C C . ASP A 1 72 ? 6.168 14.349 -16.527 1.00 93.81 72 ASP A C 1
ATOM 602 O O . ASP A 1 72 ? 5.791 14.729 -17.636 1.00 93.81 72 ASP A O 1
ATOM 606 N N . ASP A 1 73 ? 7.279 13.618 -16.383 1.00 96.69 73 ASP A N 1
ATOM 607 C CA . ASP A 1 73 ? 8.178 13.258 -17.485 1.00 96.69 73 ASP A CA 1
ATOM 608 C C . ASP A 1 73 ? 7.648 12.040 -18.265 1.00 96.69 73 ASP A C 1
ATOM 610 O O . ASP A 1 73 ? 8.142 10.912 -18.158 1.00 96.69 73 ASP A O 1
ATOM 614 N N . LYS A 1 74 ? 6.576 12.265 -19.037 1.00 97.19 74 LYS A N 1
ATOM 615 C CA . LYS A 1 74 ? 5.899 11.212 -19.816 1.00 97.19 74 LYS A CA 1
ATOM 616 C C . LYS A 1 74 ? 6.811 10.580 -20.869 1.00 97.19 74 LYS A C 1
ATOM 618 O O . LYS A 1 74 ? 6.655 9.401 -21.171 1.00 97.19 74 LYS A O 1
ATOM 623 N N . GLU A 1 75 ? 7.766 11.337 -21.410 1.00 97.88 75 GLU A N 1
ATOM 624 C CA . GLU A 1 75 ? 8.707 10.828 -22.409 1.00 97.88 75 GLU A CA 1
ATOM 625 C C . GLU A 1 75 ? 9.667 9.806 -21.788 1.00 97.88 75 GLU A C 1
ATOM 627 O O . GLU A 1 75 ? 9.819 8.704 -22.320 1.00 97.88 75 GLU A O 1
ATOM 632 N N . LYS A 1 76 ? 10.281 10.120 -20.635 1.00 97.75 76 LYS A N 1
ATOM 633 C CA . LYS A 1 76 ? 11.113 9.138 -19.922 1.00 97.75 76 LYS A CA 1
ATOM 634 C C . LYS A 1 76 ? 10.294 7.951 -19.434 1.00 97.75 76 LYS A C 1
ATOM 636 O O . LYS A 1 76 ? 10.774 6.824 -19.529 1.00 97.75 76 LYS A O 1
ATOM 641 N N . ALA A 1 77 ? 9.068 8.181 -18.961 1.00 98.06 77 ALA A N 1
ATOM 642 C CA . ALA A 1 77 ? 8.167 7.099 -18.575 1.00 98.06 77 ALA A CA 1
ATOM 643 C C . ALA A 1 77 ? 7.924 6.124 -19.733 1.00 98.06 77 ALA A C 1
ATOM 645 O O . ALA A 1 77 ? 8.078 4.919 -19.547 1.00 98.06 77 ALA A O 1
ATOM 646 N N . GLN A 1 78 ? 7.608 6.637 -20.928 1.00 98.38 78 GLN A N 1
ATOM 647 C CA . GLN A 1 78 ? 7.381 5.804 -22.107 1.00 98.38 78 GLN A CA 1
ATOM 648 C C . GLN A 1 78 ? 8.636 5.013 -22.492 1.00 98.38 78 GLN A C 1
ATOM 650 O O . GLN A 1 78 ? 8.545 3.812 -22.718 1.00 98.38 78 GLN A O 1
ATOM 655 N N . LYS A 1 79 ? 9.820 5.640 -22.461 1.00 98.25 79 LYS A N 1
ATOM 656 C CA . LYS A 1 79 ? 11.090 4.941 -22.724 1.00 98.25 79 LYS A CA 1
ATOM 657 C C . LYS A 1 79 ? 11.329 3.774 -21.764 1.00 98.25 79 LYS A C 1
ATOM 659 O O . LYS A 1 79 ? 11.767 2.720 -22.206 1.00 98.25 79 LYS A O 1
ATOM 664 N N . LEU A 1 80 ? 11.036 3.939 -20.470 1.00 98.19 80 LEU A N 1
ATOM 665 C CA . LEU A 1 80 ? 11.174 2.851 -19.492 1.00 98.19 80 LEU A CA 1
ATOM 666 C C . LEU A 1 80 ? 10.133 1.745 -19.696 1.00 98.19 80 LEU A C 1
ATOM 668 O O . LEU A 1 80 ? 10.456 0.574 -19.515 1.00 98.19 80 LEU A O 1
ATOM 672 N N . ILE A 1 81 ? 8.902 2.097 -20.081 1.00 98.25 81 ILE A N 1
ATOM 673 C CA . ILE A 1 81 ? 7.861 1.122 -20.440 1.00 98.25 81 ILE A CA 1
ATOM 674 C C . ILE A 1 81 ? 8.323 0.277 -21.635 1.00 98.25 81 ILE A C 1
ATOM 676 O O . ILE A 1 81 ? 8.243 -0.950 -21.585 1.00 98.25 81 ILE A O 1
ATOM 680 N N . ASP A 1 82 ? 8.854 0.917 -22.676 1.00 98.06 82 ASP A N 1
ATOM 681 C CA . ASP A 1 82 ? 9.356 0.235 -23.871 1.00 98.06 82 ASP A CA 1
ATOM 682 C C . ASP A 1 82 ? 10.608 -0.611 -23.560 1.00 98.06 82 ASP A C 1
ATOM 684 O O . ASP A 1 82 ? 10.730 -1.739 -24.046 1.00 98.06 82 ASP A O 1
ATOM 688 N N . GLU A 1 83 ? 11.512 -0.114 -22.700 1.00 97.62 83 GLU A N 1
ATOM 689 C CA . GLU A 1 83 ? 12.671 -0.869 -22.193 1.00 97.62 83 GLU A CA 1
ATOM 690 C C . GLU A 1 83 ? 12.196 -2.144 -21.480 1.00 97.62 83 GLU A C 1
ATOM 692 O O . GLU A 1 83 ? 12.668 -3.220 -21.824 1.00 97.62 83 GLU A O 1
ATOM 697 N N . VAL A 1 84 ? 11.208 -2.065 -20.577 1.00 97.31 84 VAL A N 1
ATOM 698 C CA . VAL A 1 84 ? 10.653 -3.245 -19.882 1.00 97.31 84 VAL A CA 1
ATOM 699 C C . VAL A 1 84 ? 9.987 -4.230 -20.847 1.00 97.31 84 VAL A C 1
ATOM 701 O O . VAL A 1 84 ? 10.227 -5.431 -20.752 1.00 97.31 84 VAL A O 1
ATOM 704 N N . ASN A 1 85 ? 9.183 -3.744 -21.794 1.00 96.44 85 ASN A N 1
ATOM 705 C CA . ASN A 1 85 ? 8.446 -4.597 -22.736 1.00 96.44 85 ASN A CA 1
ATOM 706 C C . ASN A 1 85 ? 9.345 -5.316 -23.756 1.00 96.44 85 ASN A C 1
ATOM 708 O O . ASN A 1 85 ? 8.894 -6.257 -24.407 1.00 96.44 85 ASN A O 1
ATOM 712 N N . SER A 1 86 ? 10.594 -4.874 -23.918 1.00 96.06 86 SER A N 1
ATOM 713 C CA . SER A 1 86 ? 11.565 -5.469 -24.843 1.00 96.06 86 SER A CA 1
ATOM 714 C C . SER A 1 86 ? 12.568 -6.415 -24.171 1.00 96.06 86 SER A C 1
ATOM 716 O O . SER A 1 86 ? 13.435 -6.964 -24.854 1.00 96.06 86 SER A O 1
ATOM 718 N N . ILE A 1 87 ? 12.458 -6.640 -22.855 1.00 96.19 87 ILE A N 1
ATOM 719 C CA . ILE A 1 87 ? 13.356 -7.539 -22.122 1.00 96.19 87 ILE A CA 1
ATOM 720 C C . ILE A 1 87 ? 13.151 -8.993 -22.566 1.00 96.19 87 ILE A C 1
ATOM 722 O O . ILE A 1 87 ? 12.043 -9.521 -22.555 1.00 96.19 87 ILE A O 1
A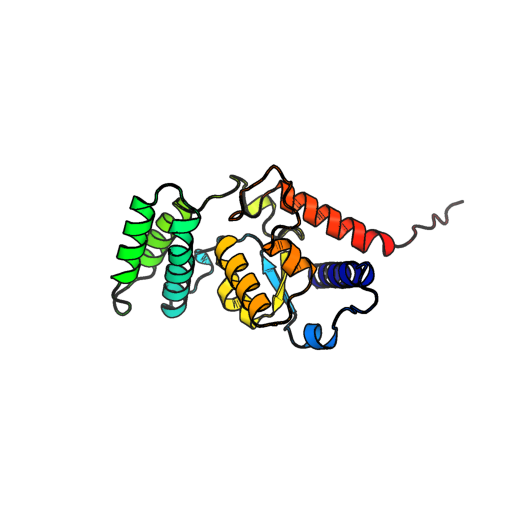TOM 726 N N . ASP A 1 88 ? 14.254 -9.683 -22.861 1.00 93.44 88 ASP A N 1
ATOM 727 C CA . ASP A 1 88 ? 14.271 -11.143 -22.941 1.00 93.44 88 ASP A CA 1
ATOM 728 C C . ASP A 1 88 ? 14.384 -11.752 -21.533 1.00 93.44 88 ASP A C 1
ATOM 730 O O . ASP A 1 88 ? 15.458 -11.788 -20.920 1.00 93.44 88 ASP A O 1
ATOM 734 N N . GLU A 1 89 ? 13.267 -12.275 -21.021 1.00 89.81 89 GLU A N 1
ATOM 735 C CA . GLU A 1 89 ? 13.174 -12.847 -19.672 1.00 89.81 89 GLU A CA 1
ATOM 736 C C . GLU A 1 89 ? 14.166 -13.993 -19.402 1.00 89.81 89 GLU A C 1
ATOM 738 O O . GLU A 1 89 ? 14.531 -14.272 -18.252 1.00 89.81 89 GLU A O 1
ATOM 743 N N . LYS A 1 90 ? 14.637 -14.677 -20.453 1.00 88.00 90 LYS A N 1
ATOM 744 C CA . LYS A 1 90 ? 15.559 -15.814 -20.313 1.00 88.00 90 LYS A CA 1
ATOM 745 C C . LYS A 1 90 ? 16.990 -15.380 -20.030 1.00 88.00 90 LYS A C 1
ATOM 747 O O . LYS A 1 90 ? 17.737 -16.150 -19.417 1.00 88.00 90 LYS A O 1
ATOM 752 N N . THR A 1 91 ? 17.371 -14.182 -20.450 1.00 90.44 91 THR A N 1
ATOM 753 C CA . THR A 1 91 ? 18.751 -13.688 -20.360 1.00 90.44 91 THR A CA 1
ATOM 754 C C . THR A 1 91 ? 18.907 -12.525 -19.380 1.00 90.44 91 THR A C 1
ATOM 756 O O . THR A 1 91 ? 20.037 -12.188 -19.024 1.00 90.44 91 THR A O 1
ATOM 759 N N . TYR A 1 92 ? 17.798 -11.976 -18.873 1.00 93.94 92 TYR A N 1
ATOM 760 C CA . TYR A 1 92 ? 17.797 -10.872 -17.917 1.00 93.94 92 TYR A CA 1
ATOM 761 C C . TYR A 1 92 ? 18.455 -11.223 -16.571 1.00 93.94 92 TYR A C 1
ATOM 763 O O . TYR A 1 92 ? 18.262 -12.318 -16.023 1.00 93.94 92 TYR A O 1
ATOM 771 N N . LYS A 1 93 ? 19.242 -10.280 -16.038 1.00 94.19 93 LYS A N 1
ATOM 772 C CA . LYS A 1 93 ? 20.072 -10.451 -14.836 1.00 94.19 93 LYS A CA 1
ATOM 7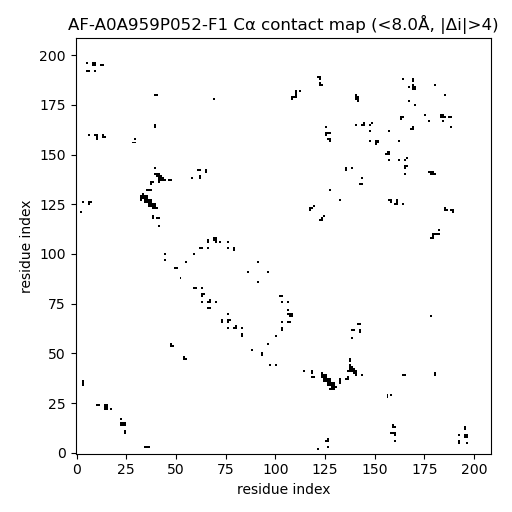73 C C . LYS A 1 93 ? 19.589 -9.586 -13.674 1.00 94.19 93 LYS A C 1
ATOM 775 O O . LYS A 1 93 ? 18.953 -8.554 -13.876 1.00 94.19 93 LYS A O 1
ATOM 780 N N . SER A 1 94 ? 19.957 -9.990 -12.459 1.00 92.75 94 SER A N 1
ATOM 781 C CA . SER A 1 94 ? 19.590 -9.292 -11.218 1.00 92.75 94 SER A CA 1
ATOM 782 C C . SER A 1 94 ? 20.125 -7.858 -11.194 1.00 92.75 94 SER A C 1
ATOM 784 O O . SER A 1 94 ? 19.428 -6.926 -10.805 1.00 92.75 94 SER A O 1
ATOM 786 N N . GLU A 1 95 ? 21.346 -7.642 -11.684 1.00 92.88 95 GLU A N 1
ATOM 787 C CA . GLU A 1 95 ? 21.971 -6.318 -11.730 1.00 92.88 95 GLU A CA 1
ATOM 788 C C . GLU A 1 95 ? 21.250 -5.380 -12.708 1.00 92.88 95 GLU A C 1
ATOM 790 O O . GLU A 1 95 ? 21.107 -4.185 -12.440 1.00 92.88 95 GLU A O 1
ATOM 795 N N . ASP A 1 96 ? 20.765 -5.921 -13.829 1.00 94.75 96 ASP A N 1
ATOM 796 C CA . ASP A 1 96 ? 19.974 -5.163 -14.798 1.00 94.75 96 ASP A CA 1
ATOM 797 C C . ASP A 1 96 ? 18.603 -4.803 -14.216 1.00 94.75 96 ASP A C 1
ATOM 799 O O . ASP A 1 96 ? 18.168 -3.658 -14.362 1.00 94.75 96 ASP A O 1
ATOM 803 N N . PHE A 1 97 ? 17.976 -5.737 -13.490 1.00 95.25 97 PHE A N 1
ATOM 804 C CA . PHE A 1 97 ? 16.746 -5.491 -12.739 1.00 95.25 97 PHE A CA 1
ATOM 805 C C . PHE A 1 97 ? 16.923 -4.364 -11.717 1.00 95.25 97 PHE A C 1
ATOM 807 O O . PHE A 1 97 ? 16.127 -3.424 -11.714 1.00 95.25 97 PHE A O 1
ATOM 814 N N . LYS A 1 98 ? 17.974 -4.409 -10.887 1.00 94.44 98 LYS A N 1
ATOM 815 C CA . LYS A 1 98 ? 18.260 -3.367 -9.885 1.00 94.44 98 LYS A CA 1
ATOM 816 C C . LYS A 1 98 ? 18.427 -1.997 -10.545 1.00 94.44 98 LYS A C 1
ATOM 818 O O . LYS A 1 98 ? 17.717 -1.059 -10.189 1.00 94.44 98 LYS A O 1
ATOM 823 N N . ARG A 1 99 ? 19.263 -1.909 -11.587 1.00 95.31 99 ARG A N 1
ATOM 824 C CA . ARG A 1 99 ? 19.498 -0.664 -12.339 1.00 95.31 99 ARG A CA 1
ATOM 825 C C . ARG A 1 99 ? 18.215 -0.102 -12.955 1.00 95.31 99 ARG A C 1
ATOM 827 O O . ARG A 1 99 ? 17.996 1.106 -12.936 1.00 95.31 99 ARG A O 1
ATOM 834 N N . LEU A 1 100 ? 17.376 -0.952 -13.547 1.00 96.50 100 LEU A N 1
ATOM 835 C CA . LEU A 1 100 ? 16.124 -0.505 -14.156 1.00 96.50 100 LEU A CA 1
ATOM 836 C C . LEU A 1 100 ? 15.102 -0.073 -13.098 1.00 96.50 100 LEU A C 1
ATOM 838 O O . LEU A 1 100 ? 14.423 0.937 -13.272 1.00 96.50 100 LEU A O 1
ATOM 842 N N . SER A 1 101 ? 15.045 -0.790 -11.979 1.00 95.62 101 SER A N 1
ATOM 843 C CA . SER A 1 101 ? 14.168 -0.469 -10.853 1.00 95.62 101 SER A CA 1
ATOM 844 C C . SER A 1 101 ? 14.510 0.886 -10.236 1.00 95.62 101 SER A C 1
ATOM 846 O O . SER A 1 101 ? 13.608 1.682 -9.992 1.00 95.62 101 SER A O 1
ATOM 848 N N . GLU A 1 102 ? 15.797 1.208 -10.080 1.00 94.75 102 GLU A N 1
ATOM 849 C CA . GLU A 1 102 ? 1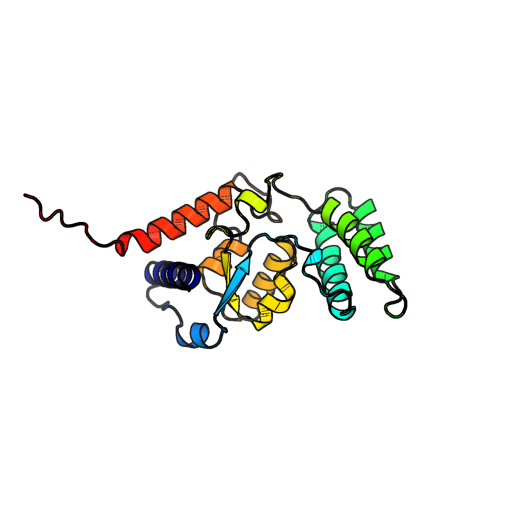6.252 2.536 -9.647 1.00 94.75 102 GLU A CA 1
ATOM 850 C C . GLU A 1 102 ? 15.752 3.646 -10.583 1.00 94.75 102 GLU A C 1
ATOM 852 O O . GLU A 1 102 ? 15.159 4.621 -10.120 1.00 94.75 102 GLU A O 1
ATOM 857 N N . LYS A 1 103 ? 15.906 3.481 -11.908 1.00 96.75 103 LYS A N 1
ATOM 858 C CA . LYS A 1 103 ? 15.394 4.455 -12.893 1.00 96.75 103 LYS A CA 1
ATOM 859 C C . LYS A 1 103 ? 13.878 4.650 -12.773 1.00 96.75 103 LYS A C 1
ATOM 861 O O . LYS A 1 103 ? 13.399 5.776 -12.886 1.00 96.75 103 LYS A O 1
ATOM 866 N N . ILE A 1 104 ? 13.130 3.564 -12.569 1.00 96.44 104 ILE A N 1
ATOM 867 C CA . ILE A 1 104 ? 11.671 3.597 -12.397 1.00 96.44 104 ILE A CA 1
ATOM 868 C C . ILE A 1 104 ? 11.307 4.362 -11.121 1.00 96.44 104 ILE A C 1
ATOM 870 O O . ILE A 1 104 ? 10.475 5.268 -11.176 1.00 96.44 104 ILE A O 1
ATOM 874 N N . LEU A 1 105 ? 11.949 4.048 -9.991 1.00 93.88 105 LEU A N 1
ATOM 875 C CA . LEU A 1 105 ? 11.700 4.723 -8.715 1.00 93.88 105 LEU A CA 1
ATOM 876 C C . LEU A 1 105 ? 12.009 6.222 -8.780 1.00 93.88 105 LEU A C 1
ATOM 878 O O . LEU A 1 105 ? 11.258 7.014 -8.219 1.00 93.88 105 LEU A O 1
ATOM 882 N N . MET A 1 106 ? 13.044 6.633 -9.520 1.00 94.00 106 MET A N 1
ATOM 883 C CA . MET A 1 106 ? 13.376 8.051 -9.714 1.00 94.00 106 MET A CA 1
ATOM 884 C C . MET A 1 106 ? 12.275 8.861 -10.416 1.00 94.00 106 MET A C 1
ATOM 886 O O . MET A 1 106 ? 12.249 10.083 -10.282 1.00 94.00 106 MET A O 1
ATOM 890 N N . LEU A 1 107 ? 11.377 8.217 -11.170 1.00 95.31 107 LEU A N 1
ATOM 891 C CA . LEU A 1 107 ? 10.241 8.893 -11.805 1.00 95.31 107 LEU A CA 1
ATOM 892 C C . LEU A 1 107 ? 8.988 8.931 -10.924 1.00 95.31 107 LEU A C 1
ATOM 894 O O . LEU A 1 107 ? 8.047 9.657 -11.250 1.00 95.31 107 LEU A O 1
ATOM 898 N N . ILE A 1 108 ? 8.945 8.162 -9.835 1.00 93.19 108 ILE A N 1
ATOM 899 C CA . ILE A 1 108 ? 7.779 8.074 -8.956 1.00 93.19 108 ILE A CA 1
ATOM 900 C C . ILE A 1 108 ? 7.875 9.173 -7.886 1.00 93.19 108 ILE A C 1
ATOM 902 O O . ILE A 1 108 ? 8.881 9.254 -7.180 1.00 93.19 108 ILE A O 1
ATOM 906 N N . PRO A 1 109 ? 6.837 10.016 -7.718 1.00 91.25 109 PRO A N 1
ATOM 907 C CA . PRO A 1 109 ? 6.836 11.036 -6.676 1.00 91.25 109 PRO A CA 1
ATOM 908 C C . PRO A 1 109 ? 7.010 10.440 -5.276 1.00 91.25 109 PRO A C 1
ATOM 910 O O . PRO A 1 109 ? 6.456 9.388 -4.956 1.00 91.25 109 PRO A O 1
ATOM 913 N N . ASN A 1 110 ? 7.717 11.163 -4.411 1.00 87.25 110 ASN A N 1
ATOM 914 C CA . ASN A 1 110 ? 7.838 10.854 -2.990 1.00 87.25 110 ASN A CA 1
ATOM 915 C C . ASN A 1 110 ? 7.603 12.123 -2.145 1.00 87.25 110 ASN A C 1
ATOM 917 O O . ASN A 1 110 ? 7.414 13.225 -2.670 1.00 87.25 110 ASN A O 1
ATOM 921 N N . ASP A 1 111 ? 7.547 11.972 -0.825 1.00 87.12 111 ASP A N 1
ATOM 922 C CA . ASP A 1 111 ? 7.352 13.078 0.119 1.00 87.12 111 ASP A CA 1
ATOM 923 C C . ASP A 1 111 ? 8.673 13.676 0.640 1.00 87.12 111 ASP A C 1
ATOM 925 O O . ASP A 1 111 ? 8.648 14.529 1.525 1.00 87.12 111 ASP A O 1
ATOM 929 N N . ASN A 1 112 ? 9.816 13.265 0.077 1.00 86.06 112 ASN A N 1
ATOM 930 C CA . ASN A 1 112 ? 11.179 13.617 0.486 1.00 86.06 112 ASN A CA 1
ATOM 931 C C . ASN A 1 112 ? 11.487 13.334 1.966 1.00 86.06 112 ASN A C 1
ATOM 933 O O . ASN A 1 112 ? 12.399 13.937 2.537 1.00 86.06 112 ASN A O 1
ATOM 937 N N . LYS A 1 113 ? 10.731 12.437 2.611 1.00 88.81 113 LYS A N 1
ATOM 938 C CA . LYS A 1 113 ? 10.982 12.032 3.994 1.00 88.81 113 LYS A CA 1
ATOM 939 C C . LYS A 1 113 ? 11.858 10.793 4.031 1.00 88.81 113 LYS A C 1
ATOM 941 O O . LYS A 1 113 ? 11.728 9.894 3.206 1.00 88.81 113 LYS A O 1
ATOM 946 N N . ASN A 1 114 ? 12.737 10.741 5.026 1.00 87.69 114 ASN A N 1
ATOM 947 C CA . ASN A 1 114 ? 13.578 9.579 5.259 1.00 87.69 114 ASN A CA 1
ATOM 948 C C . ASN A 1 114 ? 12.709 8.411 5.744 1.00 87.69 114 ASN A C 1
ATOM 950 O O . ASN A 1 114 ? 12.234 8.412 6.880 1.00 87.69 114 ASN A O 1
ATOM 954 N N . GLU A 1 115 ? 12.505 7.418 4.879 1.00 86.06 115 GLU A N 1
ATOM 955 C CA . GLU A 1 115 ? 11.678 6.234 5.146 1.00 86.06 115 GLU A CA 1
ATOM 956 C C . GLU A 1 115 ? 12.077 5.530 6.452 1.00 86.06 115 GLU A C 1
ATOM 958 O O . GLU A 1 115 ? 11.210 5.132 7.233 1.00 86.06 115 GLU A O 1
ATOM 963 N N . ASN A 1 116 ? 13.376 5.485 6.770 1.00 87.44 116 ASN A N 1
ATOM 964 C CA . ASN A 1 116 ? 13.897 4.860 7.991 1.00 87.44 116 ASN A CA 1
ATOM 965 C C . ASN A 1 116 ? 13.313 5.456 9.283 1.00 87.44 116 ASN A C 1
ATOM 967 O O . ASN A 1 116 ? 13.265 4.784 10.314 1.00 87.44 116 ASN A O 1
ATOM 971 N N . GLU A 1 117 ? 12.841 6.704 9.252 1.00 89.88 117 GLU A N 1
ATOM 972 C CA . GLU A 1 117 ? 12.259 7.361 10.421 1.00 89.88 117 GLU A CA 1
ATOM 973 C C . GLU A 1 117 ? 10.863 6.842 10.763 1.00 89.88 117 GLU A C 1
ATOM 975 O O . GLU A 1 117 ? 10.417 7.008 11.902 1.00 89.88 117 GLU A O 1
ATOM 980 N N . TYR A 1 118 ? 10.141 6.242 9.814 1.00 91.25 118 TYR A N 1
ATOM 981 C CA . TYR A 1 118 ? 8.750 5.831 10.013 1.00 91.25 118 TYR A CA 1
ATOM 982 C C . TYR A 1 118 ? 8.401 4.439 9.496 1.00 91.25 118 TYR A C 1
ATOM 984 O O . TYR A 1 118 ? 7.304 3.976 9.812 1.00 91.25 118 TYR A O 1
ATOM 992 N N . LEU A 1 119 ? 9.311 3.761 8.788 1.00 90.94 119 LEU A N 1
ATOM 993 C CA . LEU A 1 119 ? 9.076 2.477 8.128 1.00 90.94 119 LEU A CA 1
ATOM 994 C C . LEU A 1 119 ? 8.333 1.492 9.034 1.00 90.94 119 LEU A C 1
ATOM 996 O O . LEU A 1 119 ? 7.240 1.050 8.699 1.00 90.94 119 LEU A O 1
ATOM 1000 N N . HIS A 1 120 ? 8.868 1.227 10.228 1.00 92.75 120 HIS A N 1
ATOM 1001 C CA . HIS A 1 120 ? 8.300 0.254 11.167 1.00 92.75 120 HIS A CA 1
ATOM 1002 C C . HIS A 1 120 ? 7.304 0.840 12.180 1.00 92.75 120 HIS A C 1
ATOM 1004 O O . HIS A 1 120 ? 6.892 0.154 13.121 1.00 92.75 120 HIS A O 1
ATOM 1010 N N . LYS A 1 121 ? 6.917 2.112 12.033 1.00 95.50 121 LYS A N 1
ATOM 1011 C CA . LYS A 1 121 ? 5.955 2.750 12.937 1.00 95.50 121 LYS A CA 1
ATOM 1012 C C . LYS A 1 121 ? 4.524 2.367 12.555 1.00 95.50 121 LYS A C 1
ATOM 1014 O O . LYS A 1 121 ? 4.211 2.130 11.394 1.00 95.50 121 LYS A O 1
ATOM 1019 N N . ILE A 1 122 ? 3.626 2.332 13.541 1.00 96.94 122 ILE A N 1
ATOM 1020 C CA . ILE A 1 122 ? 2.246 1.852 13.353 1.00 96.94 122 ILE A CA 1
ATOM 1021 C C . ILE A 1 122 ? 1.456 2.651 12.308 1.00 96.94 122 ILE A C 1
ATOM 1023 O O . ILE A 1 122 ? 0.623 2.087 11.608 1.00 96.94 122 ILE A O 1
ATOM 1027 N N . GLN A 1 123 ? 1.750 3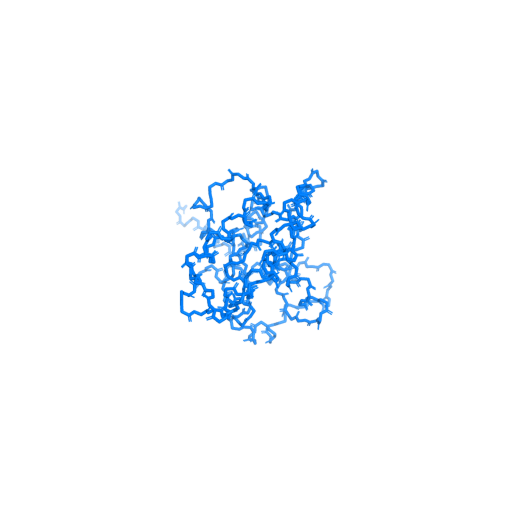.940 12.150 1.00 96.25 123 GLN A N 1
ATOM 1028 C CA . GLN A 1 123 ? 1.121 4.787 11.138 1.00 96.25 123 GLN A CA 1
ATOM 1029 C C . GLN A 1 123 ? 1.588 4.519 9.700 1.00 96.25 123 GLN A C 1
ATOM 1031 O O . GLN A 1 123 ? 1.099 5.137 8.758 1.00 96.25 123 GLN A O 1
ATOM 1036 N N . ASN A 1 124 ? 2.534 3.601 9.528 1.00 96.56 124 ASN A N 1
ATOM 1037 C CA . ASN A 1 124 ? 2.940 3.064 8.239 1.00 96.56 124 ASN A CA 1
ATOM 1038 C C . ASN A 1 124 ? 2.546 1.586 8.090 1.00 96.56 124 ASN A C 1
ATOM 1040 O O . ASN A 1 124 ? 3.090 0.887 7.245 1.00 96.56 124 ASN A O 1
ATOM 1044 N N . MET A 1 125 ? 1.614 1.094 8.912 1.00 96.31 125 MET A N 1
ATOM 1045 C CA . MET A 1 125 ? 1.189 -0.305 8.926 1.00 96.31 125 MET A CA 1
ATOM 1046 C C . MET A 1 125 ? -0.313 -0.429 8.677 1.00 96.31 125 MET A C 1
ATOM 1048 O O . MET A 1 125 ? -1.127 0.307 9.246 1.00 96.31 125 MET A O 1
ATOM 1052 N N . ALA A 1 126 ? -0.687 -1.425 7.886 1.00 95.94 126 ALA A N 1
ATOM 1053 C CA . ALA A 1 126 ? -2.067 -1.803 7.631 1.00 95.94 126 ALA A CA 1
ATOM 1054 C C . ALA A 1 126 ? -2.255 -3.319 7.783 1.00 95.94 126 ALA A C 1
ATOM 1056 O O . ALA A 1 126 ? -1.313 -4.098 7.645 1.00 95.94 126 ALA A O 1
ATOM 1057 N N . LEU A 1 127 ? -3.483 -3.745 8.088 1.00 95.06 127 LEU A N 1
ATOM 1058 C CA . LEU A 1 127 ? -3.830 -5.167 8.091 1.00 95.06 127 LEU A CA 1
ATOM 1059 C C . LEU A 1 127 ? -4.166 -5.602 6.667 1.00 95.06 127 LEU A C 1
ATOM 1061 O O . LEU A 1 127 ? -5.049 -5.012 6.043 1.00 95.06 127 LEU A O 1
ATOM 1065 N N . LEU A 1 128 ? -3.501 -6.648 6.189 1.00 92.25 128 LEU A N 1
ATOM 1066 C CA . LEU A 1 128 ? -3.754 -7.240 4.880 1.00 92.25 128 LEU A CA 1
ATOM 1067 C C . LEU A 1 128 ? -3.594 -8.763 4.960 1.00 92.25 128 LEU A C 1
ATOM 1069 O O . LEU A 1 128 ? -2.841 -9.268 5.800 1.00 92.25 128 LEU A O 1
ATOM 1073 N N . GLY A 1 129 ? -4.316 -9.505 4.122 1.00 89.56 129 GLY A N 1
ATOM 1074 C CA . GLY A 1 129 ? -4.120 -10.947 4.008 1.00 89.56 129 GLY A CA 1
ATOM 1075 C C . GLY A 1 129 ? -2.723 -11.282 3.484 1.00 89.56 129 GLY A C 1
ATOM 1076 O O . GLY A 1 129 ? -2.108 -10.506 2.753 1.00 89.56 129 GLY A O 1
ATOM 1077 N N . LEU A 1 130 ? -2.182 -12.415 3.938 1.00 86.06 130 LEU A N 1
ATOM 1078 C CA . LEU A 1 130 ? -0.824 -12.837 3.591 1.00 86.06 130 LEU A CA 1
ATOM 1079 C C . LEU A 1 130 ? -0.649 -13.030 2.080 1.00 86.06 130 LEU A C 1
ATOM 1081 O O . LEU A 1 130 ? 0.367 -12.608 1.537 1.00 86.06 130 LEU A O 1
ATOM 1085 N N . GLU A 1 131 ? -1.620 -13.657 1.416 1.00 85.12 131 GLU A N 1
ATOM 1086 C CA . GLU A 1 131 ? -1.538 -13.972 -0.014 1.00 85.12 131 GLU A CA 1
ATOM 1087 C C . GLU A 1 131 ? -1.425 -12.705 -0.863 1.00 85.12 131 GLU A C 1
ATOM 1089 O O . GLU A 1 131 ? -0.584 -12.616 -1.758 1.00 85.12 131 GLU A O 1
ATOM 1094 N N . GLU A 1 132 ? -2.213 -11.684 -0.535 1.00 83.81 132 GLU A N 1
ATOM 1095 C CA . GLU A 1 132 ? -2.179 -10.396 -1.218 1.00 83.81 132 GLU A CA 1
ATOM 1096 C C . GLU A 1 132 ? -0.879 -9.642 -0.918 1.00 83.81 132 GLU A C 1
ATOM 1098 O O . GLU A 1 132 ? -0.280 -9.037 -1.814 1.00 83.81 132 GLU A O 1
ATOM 1103 N N . ASN A 1 133 ? -0.405 -9.738 0.327 1.00 84.25 133 ASN A N 1
ATOM 1104 C CA . ASN A 1 133 ? 0.792 -9.057 0.803 1.00 84.25 133 ASN A CA 1
ATOM 1105 C C . ASN A 1 133 ? 2.090 -9.559 0.140 1.00 84.25 133 ASN A C 1
ATOM 1107 O O . ASN A 1 133 ? 3.014 -8.773 -0.071 1.00 84.25 133 ASN A O 1
ATOM 1111 N N . ILE A 1 134 ? 2.155 -10.833 -0.278 1.00 82.06 134 ILE A N 1
ATOM 1112 C CA . ILE A 1 134 ? 3.332 -11.399 -0.973 1.00 82.06 134 ILE A CA 1
ATOM 1113 C C . ILE A 1 134 ? 3.743 -10.527 -2.168 1.00 82.06 134 ILE A C 1
ATOM 1115 O O . ILE A 1 134 ? 4.923 -10.243 -2.353 1.00 82.06 134 ILE A O 1
ATOM 1119 N N . SER A 1 135 ? 2.770 -10.069 -2.958 1.00 76.31 135 SER A N 1
ATOM 1120 C CA . SER A 1 135 ? 3.027 -9.263 -4.160 1.00 76.31 135 SER A CA 1
ATOM 1121 C C . SER A 1 135 ? 3.214 -7.764 -3.893 1.00 76.31 135 SER A C 1
ATOM 1123 O O . SER A 1 135 ? 3.762 -7.053 -4.735 1.00 76.31 135 SER A O 1
ATOM 1125 N N . LEU A 1 136 ? 2.760 -7.272 -2.737 1.00 85.25 136 LEU A N 1
ATOM 1126 C CA . LEU A 1 136 ? 2.699 -5.841 -2.432 1.00 85.25 136 LEU A CA 1
ATOM 1127 C C . LEU A 1 136 ? 3.835 -5.349 -1.537 1.00 85.25 136 LEU A C 1
ATOM 1129 O O . LEU A 1 136 ? 4.215 -4.185 -1.658 1.00 85.25 136 LEU A O 1
ATOM 1133 N N . SER A 1 137 ? 4.420 -6.226 -0.719 1.00 84.81 137 SER A N 1
ATOM 1134 C CA . SER A 1 137 ? 5.388 -5.859 0.325 1.00 84.81 137 SER A CA 1
ATOM 1135 C C . SER A 1 137 ? 6.560 -4.983 -0.151 1.00 84.81 137 SER A C 1
ATOM 1137 O O . SER A 1 137 ? 6.979 -4.073 0.568 1.00 84.81 137 SER A O 1
ATOM 1139 N N . ASN A 1 138 ? 7.026 -5.184 -1.389 1.00 88.50 138 ASN A N 1
ATOM 1140 C CA . ASN A 1 138 ? 8.134 -4.437 -2.007 1.00 88.50 138 ASN A CA 1
ATOM 1141 C C . ASN A 1 138 ? 7.686 -3.393 -3.051 1.00 88.50 138 ASN A C 1
ATOM 1143 O O . ASN A 1 138 ? 8.513 -2.864 -3.794 1.00 88.50 138 ASN A O 1
ATOM 1147 N N . SER A 1 139 ? 6.384 -3.130 -3.165 1.00 92.19 139 SER A N 1
ATOM 1148 C CA . SER A 1 139 ? 5.829 -2.200 -4.151 1.00 92.19 139 SER A CA 1
ATOM 1149 C C . SER A 1 139 ? 5.674 -0.784 -3.597 1.00 92.19 139 SER A C 1
ATOM 1151 O O . SER A 1 139 ? 5.441 -0.597 -2.410 1.00 92.19 139 SER A O 1
ATOM 1153 N N . VAL A 1 140 ? 5.711 0.239 -4.450 1.00 93.25 140 VAL A N 1
ATOM 1154 C CA . VAL A 1 140 ? 5.392 1.614 -4.021 1.00 93.25 140 VAL A CA 1
ATOM 1155 C C . VAL A 1 140 ? 3.909 1.773 -3.654 1.00 93.25 140 VAL A C 1
ATOM 1157 O O . VAL A 1 140 ? 3.050 1.019 -4.117 1.00 93.25 140 VAL A O 1
ATOM 1160 N N . PHE A 1 141 ? 3.584 2.816 -2.882 1.00 94.31 141 PHE A N 1
ATOM 1161 C CA . PHE A 1 141 ? 2.220 3.090 -2.410 1.00 94.31 141 PHE A CA 1
ATOM 1162 C C . PHE A 1 141 ? 1.161 3.072 -3.525 1.00 94.31 141 PHE A C 1
ATOM 1164 O O . PHE A 1 141 ? 0.125 2.437 -3.356 1.00 94.31 141 PHE A O 1
ATOM 1171 N N . GLU A 1 142 ? 1.402 3.714 -4.673 1.00 94.62 14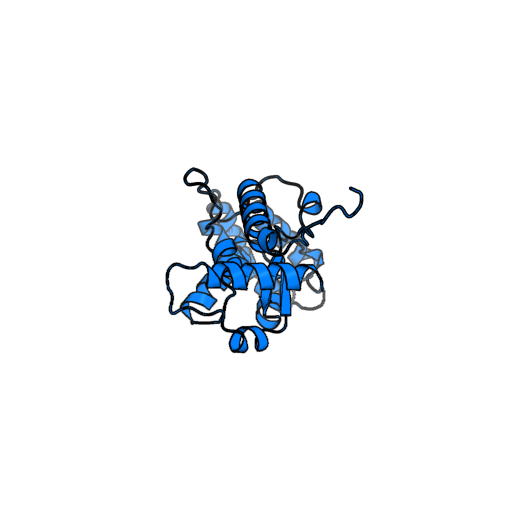2 GLU A N 1
ATOM 1172 C CA . GLU A 1 142 ? 0.411 3.759 -5.763 1.00 94.62 142 GLU A CA 1
ATOM 1173 C C . GLU A 1 142 ? 0.109 2.370 -6.356 1.00 94.62 142 GLU A C 1
ATOM 1175 O O . GLU A 1 142 ? -1.043 2.077 -6.683 1.00 94.62 142 GLU A O 1
ATOM 1180 N N . VAL A 1 143 ? 1.104 1.480 -6.447 1.00 94.75 143 VAL A N 1
ATOM 1181 C CA . VAL A 1 143 ? 0.884 0.089 -6.882 1.00 94.75 143 VAL A CA 1
ATOM 1182 C C . VAL A 1 143 ? -0.004 -0.639 -5.871 1.00 94.75 143 VAL A C 1
ATOM 1184 O O . VAL A 1 143 ? -1.014 -1.237 -6.253 1.00 94.75 143 VAL A O 1
ATOM 1187 N N . LYS A 1 144 ? 0.312 -0.518 -4.573 1.00 95.31 144 LYS A N 1
ATOM 1188 C CA . LYS A 1 144 ? -0.503 -1.093 -3.490 1.00 95.31 144 LYS A CA 1
ATOM 1189 C C . LYS A 1 144 ? -1.929 -0.551 -3.527 1.00 95.31 144 LYS A C 1
ATOM 1191 O O . LYS A 1 144 ? -2.888 -1.316 -3.509 1.00 95.31 144 LYS A O 1
ATOM 1196 N N . ARG A 1 145 ? -2.082 0.766 -3.670 1.00 95.44 145 ARG A N 1
ATOM 1197 C CA . ARG A 1 145 ? -3.371 1.453 -3.752 1.00 95.44 145 ARG A CA 1
ATOM 1198 C C . ARG A 1 145 ? -4.240 0.914 -4.884 1.00 95.44 145 ARG A C 1
ATOM 1200 O O . ARG A 1 145 ? -5.408 0.612 -4.648 1.00 95.44 145 ARG A O 1
ATOM 1207 N N . ARG A 1 146 ? -3.694 0.761 -6.095 1.00 95.00 146 ARG A N 1
ATOM 1208 C CA . ARG A 1 146 ? -4.446 0.187 -7.224 1.00 95.00 146 ARG A CA 1
ATOM 1209 C C . ARG A 1 146 ? -4.897 -1.237 -6.939 1.00 95.00 146 ARG A C 1
ATOM 1211 O O . ARG A 1 146 ? -6.057 -1.546 -7.194 1.00 95.00 146 ARG A O 1
ATOM 1218 N N . LYS A 1 147 ? -4.037 -2.064 -6.340 1.00 95.12 147 LYS A N 1
ATOM 1219 C CA . LYS A 1 147 ? -4.405 -3.430 -5.956 1.00 95.12 147 LYS A CA 1
ATOM 1220 C C . LYS A 1 147 ? -5.537 -3.460 -4.927 1.00 95.12 147 LYS A C 1
ATOM 1222 O O . LYS A 1 147 ? -6.479 -4.229 -5.088 1.00 95.12 147 LYS A O 1
ATOM 1227 N N . ILE A 1 148 ? -5.491 -2.595 -3.914 1.00 95.81 148 ILE A N 1
ATOM 1228 C CA . ILE A 1 148 ? -6.570 -2.467 -2.923 1.00 95.81 148 ILE A CA 1
ATOM 1229 C C . ILE A 1 148 ? -7.878 -2.004 -3.582 1.00 95.81 148 ILE A C 1
ATOM 1231 O O . ILE A 1 148 ? -8.941 -2.523 -3.253 1.00 95.81 148 ILE A O 1
ATOM 1235 N N . ILE A 1 149 ? -7.819 -1.088 -4.555 1.00 95.62 149 ILE A N 1
ATOM 1236 C CA . ILE A 1 149 ? -8.996 -0.674 -5.338 1.00 95.62 149 ILE A CA 1
ATOM 1237 C C . ILE A 1 149 ? -9.558 -1.840 -6.164 1.00 95.62 149 ILE A C 1
ATOM 1239 O O . ILE A 1 149 ? -10.773 -1.998 -6.243 1.00 95.62 149 ILE A O 1
ATOM 1243 N N . GLU A 1 150 ? -8.712 -2.658 -6.790 1.00 95.56 150 GLU A N 1
ATOM 1244 C CA . GLU A 1 150 ? -9.161 -3.854 -7.516 1.00 95.56 150 GLU A CA 1
ATOM 1245 C C . GLU A 1 150 ? -9.825 -4.869 -6.587 1.00 95.56 150 GLU A C 1
ATOM 1247 O O . GLU A 1 150 ? -10.916 -5.349 -6.890 1.00 95.56 150 GLU A O 1
ATOM 1252 N N . MET A 1 151 ? -9.207 -5.147 -5.438 1.00 94.31 151 MET A N 1
ATOM 1253 C CA . MET A 1 151 ? -9.780 -6.010 -4.407 1.00 94.31 151 MET A CA 1
ATOM 1254 C C . MET A 1 151 ? -11.173 -5.517 -3.995 1.00 94.31 151 MET A C 1
ATOM 1256 O O . MET A 1 151 ? -12.122 -6.301 -3.993 1.00 94.31 151 MET A O 1
ATOM 1260 N N . ASP A 1 152 ? -11.315 -4.212 -3.748 1.00 95.31 152 ASP A N 1
ATOM 1261 C CA . ASP A 1 152 ? -12.585 -3.592 -3.364 1.00 95.31 152 ASP A CA 1
ATOM 1262 C C . ASP A 1 152 ? -13.645 -3.743 -4.465 1.00 95.31 152 ASP A C 1
ATOM 1264 O O . ASP A 1 152 ? -14.777 -4.140 -4.195 1.00 95.31 152 ASP A O 1
ATOM 1268 N N . LYS A 1 153 ? -13.263 -3.527 -5.733 1.00 96.38 153 LYS A N 1
ATOM 1269 C CA . LYS A 1 153 ? -14.146 -3.732 -6.896 1.00 96.38 153 LYS A CA 1
ATOM 1270 C C . LYS A 1 153 ? -14.637 -5.173 -7.025 1.00 96.38 153 LYS A C 1
ATOM 1272 O O . LYS A 1 153 ? -15.753 -5.390 -7.484 1.00 96.38 153 LYS A O 1
ATOM 1277 N N . THR A 1 154 ? -13.812 -6.148 -6.650 1.00 95.19 154 THR A N 1
ATOM 1278 C CA . THR A 1 154 ? -14.174 -7.576 -6.690 1.00 95.19 154 THR A CA 1
ATOM 1279 C C . THR A 1 154 ? -14.940 -8.054 -5.455 1.00 95.19 154 THR A C 1
ATOM 1281 O O . THR A 1 154 ? -15.334 -9.216 -5.402 1.00 95.19 154 THR A O 1
ATOM 1284 N N . GLY A 1 155 ? -15.166 -7.182 -4.466 1.00 91.88 155 GLY A N 1
ATOM 1285 C CA . GLY A 1 155 ? -15.840 -7.538 -3.216 1.00 91.88 155 GLY A CA 1
ATOM 1286 C C . GLY A 1 155 ? -14.969 -8.333 -2.239 1.00 91.88 155 GLY A C 1
ATOM 1287 O O . GLY A 1 155 ? -15.501 -8.972 -1.333 1.00 91.88 155 GLY A O 1
ATOM 1288 N N . ALA A 1 156 ? -13.642 -8.314 -2.406 1.00 91.88 156 ALA A N 1
ATOM 1289 C CA . ALA A 1 156 ? -12.730 -8.940 -1.458 1.00 91.88 156 ALA A CA 1
ATOM 1290 C C . ALA A 1 156 ? -12.802 -8.235 -0.096 1.00 91.88 156 ALA A C 1
ATOM 1292 O O . ALA A 1 156 ? -12.995 -7.019 -0.007 1.00 91.88 156 ALA A O 1
ATOM 1293 N N . PHE A 1 157 ? -12.616 -8.993 0.985 1.00 91.94 157 PHE A N 1
ATOM 1294 C CA . PHE A 1 157 ? -12.609 -8.410 2.319 1.00 91.94 157 PHE A CA 1
ATOM 1295 C C . PHE A 1 157 ? -11.352 -7.558 2.542 1.00 91.94 157 PHE A C 1
ATOM 1297 O O . PHE A 1 157 ? -10.227 -8.046 2.462 1.00 91.94 157 PHE A O 1
ATOM 1304 N N . ILE A 1 158 ? -11.556 -6.284 2.879 1.00 94.06 158 ILE A N 1
ATOM 1305 C CA . ILE A 1 158 ? -10.494 -5.332 3.208 1.00 94.06 158 ILE A CA 1
ATOM 1306 C C . ILE A 1 158 ? -10.867 -4.668 4.534 1.00 94.06 158 ILE A C 1
ATOM 1308 O O . ILE A 1 158 ? -11.934 -4.049 4.616 1.00 94.06 158 ILE A O 1
ATOM 1312 N N . PRO A 1 159 ? -10.020 -4.749 5.578 1.00 94.38 159 PRO A N 1
ATOM 1313 C CA . PRO A 1 159 ? -10.275 -4.040 6.824 1.00 94.38 159 PRO A CA 1
ATOM 1314 C C . PRO A 1 159 ? -10.493 -2.541 6.568 1.00 94.38 159 PRO A C 1
ATOM 1316 O O . PRO A 1 159 ? -9.754 -1.914 5.808 1.00 94.38 159 PRO A O 1
ATOM 1319 N N . LEU A 1 160 ? -11.514 -1.949 7.192 1.00 94.50 160 LEU A N 1
ATOM 1320 C CA . LEU A 1 160 ? -11.964 -0.594 6.864 1.00 94.50 160 LEU A CA 1
ATOM 1321 C C . LEU A 1 160 ? -10.874 0.477 7.062 1.00 94.50 160 LEU A C 1
ATOM 1323 O O . LEU A 1 160 ? -10.768 1.395 6.254 1.00 94.50 160 LEU A O 1
ATOM 1327 N N . ALA A 1 161 ? -10.018 0.350 8.079 1.00 95.94 161 ALA A N 1
ATOM 1328 C CA . ALA A 1 161 ? -8.866 1.233 8.265 1.00 95.94 161 ALA A CA 1
ATOM 1329 C C . ALA A 1 161 ? -7.849 1.084 7.120 1.00 95.94 161 ALA A C 1
ATOM 1331 O O . ALA A 1 161 ? -7.396 2.087 6.576 1.00 95.94 161 ALA A O 1
ATOM 1332 N N . THR A 1 162 ? -7.552 -0.153 6.698 1.00 96.00 162 THR A N 1
ATOM 1333 C CA . THR A 1 162 ? -6.692 -0.435 5.533 1.00 96.00 162 THR A CA 1
ATOM 1334 C C . THR A 1 162 ? -7.268 0.216 4.279 1.00 96.00 162 THR A C 1
ATOM 1336 O O . THR A 1 162 ? -6.564 0.937 3.574 1.00 96.00 162 THR A O 1
ATOM 1339 N N . LYS A 1 163 ? -8.574 0.048 4.039 1.00 95.56 163 LYS A N 1
ATOM 1340 C CA . LYS A 1 163 ? -9.275 0.692 2.924 1.00 95.56 163 LYS A CA 1
ATOM 1341 C C . LYS A 1 163 ? -9.135 2.217 2.982 1.00 95.56 163 LYS A C 1
ATOM 1343 O O . LYS A 1 163 ? -8.759 2.822 1.987 1.00 95.56 163 LYS A O 1
ATOM 1348 N N . ARG A 1 164 ? -9.365 2.843 4.141 1.00 95.88 164 ARG A N 1
ATOM 1349 C CA . ARG A 1 164 ? -9.235 4.303 4.330 1.00 95.88 164 ARG A CA 1
ATOM 1350 C C . ARG A 1 164 ? -7.825 4.824 4.051 1.00 95.88 164 ARG A C 1
ATOM 1352 O O . ARG A 1 164 ? -7.696 5.874 3.426 1.00 95.88 164 ARG A O 1
ATOM 1359 N N . VAL A 1 165 ? -6.791 4.092 4.471 1.00 96.38 165 VAL A N 1
ATOM 1360 C CA . VAL A 1 165 ? -5.386 4.433 4.192 1.00 96.38 165 VAL A CA 1
ATOM 1361 C C . VAL A 1 165 ? -5.135 4.483 2.684 1.00 96.38 165 VAL A C 1
ATOM 1363 O O . VAL A 1 165 ? -4.736 5.519 2.155 1.00 96.38 165 VAL A O 1
ATOM 1366 N N . PHE A 1 166 ? -5.432 3.398 1.966 1.00 95.69 166 PHE A N 1
ATOM 1367 C CA . PHE A 1 166 ? -5.143 3.316 0.532 1.00 95.69 166 PHE A CA 1
ATOM 1368 C C . PHE A 1 166 ? -6.108 4.146 -0.327 1.00 95.69 166 PHE A C 1
ATOM 1370 O O . PHE A 1 166 ? -5.726 4.626 -1.391 1.00 95.69 166 PHE A O 1
ATOM 1377 N N . LEU A 1 167 ? -7.332 4.405 0.135 1.00 93.88 167 LEU A N 1
ATOM 1378 C CA . LEU A 1 167 ? -8.254 5.338 -0.519 1.00 93.88 167 LEU A CA 1
ATOM 1379 C C . LEU A 1 167 ? -8.017 6.807 -0.145 1.00 93.88 167 LEU A C 1
ATOM 1381 O O . LEU A 1 167 ? -8.758 7.658 -0.630 1.00 93.88 167 LEU A O 1
ATOM 1385 N N . LYS A 1 168 ? -6.971 7.113 0.638 1.00 92.44 168 LYS A N 1
ATOM 1386 C CA . LYS A 1 168 ? -6.515 8.483 0.931 1.00 92.44 168 LYS A CA 1
ATOM 1387 C C . LYS A 1 168 ? -7.519 9.313 1.744 1.00 92.44 168 LYS A C 1
ATOM 1389 O O . LYS A 1 168 ? -7.603 10.525 1.602 1.00 92.44 168 LYS A O 1
ATOM 1394 N N . TYR A 1 169 ? -8.253 8.677 2.660 1.00 93.31 169 TYR A N 1
ATOM 1395 C CA . TYR A 1 169 ? -9.248 9.359 3.512 1.00 93.31 169 TYR A CA 1
ATOM 1396 C C . TYR A 1 169 ? -8.608 10.259 4.582 1.00 93.31 169 TYR A C 1
ATOM 1398 O O . TYR A 1 169 ? -9.307 10.996 5.270 1.00 93.31 169 TYR A O 1
ATOM 1406 N N . TYR A 1 170 ? -7.289 10.167 4.744 1.00 93.06 170 TYR A N 1
ATOM 1407 C CA . TYR A 1 170 ? -6.504 10.971 5.675 1.00 93.06 170 TYR A CA 1
ATOM 1408 C C . TYR A 1 170 ? -5.837 12.180 5.001 1.00 93.06 170 TYR A C 1
ATOM 1410 O O . TYR A 1 170 ? -5.177 12.952 5.691 1.00 93.06 170 TYR A O 1
ATOM 1418 N N . SER A 1 171 ? -5.988 12.342 3.679 1.00 89.56 171 SER A N 1
ATOM 1419 C CA . SER A 1 171 ? -5.521 13.532 2.962 1.00 89.56 171 SER A CA 1
ATOM 1420 C C . SER A 1 171 ? -6.344 14.756 3.369 1.00 89.56 171 SER A C 1
ATOM 1422 O O . SER A 1 171 ? -7.566 14.669 3.492 1.00 89.56 171 SER A O 1
ATOM 1424 N N . SER A 1 172 ? -5.700 15.915 3.514 1.00 81.94 172 SER A N 1
ATOM 1425 C CA . SER A 1 172 ? -6.420 17.188 3.539 1.00 81.94 172 SER A CA 1
ATOM 1426 C C . SER A 1 172 ? -6.896 17.574 2.137 1.00 81.94 172 SER A C 1
ATOM 1428 O O . SER A 1 172 ? -6.303 17.183 1.131 1.00 81.94 172 SER A O 1
ATOM 1430 N N . GLU A 1 173 ? -7.948 18.391 2.061 1.00 74.06 173 GLU A N 1
ATOM 1431 C CA . GLU A 1 173 ? -8.521 18.875 0.791 1.00 74.06 173 GLU A CA 1
ATOM 1432 C C . GLU A 1 173 ? -7.493 19.605 -0.096 1.00 74.06 173 GLU A C 1
ATOM 1434 O O . GLU A 1 173 ? -7.622 19.634 -1.319 1.00 74.06 173 GLU A O 1
ATOM 1439 N N . ASN A 1 174 ? -6.434 20.145 0.514 1.00 69.00 174 ASN A N 1
ATOM 1440 C CA . ASN A 1 174 ? -5.376 20.893 -0.160 1.00 69.00 174 ASN A CA 1
ATOM 1441 C C . ASN A 1 174 ? -4.226 20.010 -0.685 1.00 69.00 174 ASN A C 1
ATOM 1443 O O . ASN A 1 174 ? -3.349 20.516 -1.387 1.00 69.00 174 ASN A O 1
ATOM 1447 N N . ASN A 1 175 ? -4.195 18.711 -0.365 1.00 66.50 175 ASN A N 1
ATOM 1448 C CA . ASN A 1 175 ? -3.075 17.822 -0.677 1.00 66.50 175 ASN A CA 1
ATOM 1449 C C . ASN A 1 175 ? -3.463 16.764 -1.726 1.00 66.50 175 ASN A C 1
ATOM 1451 O O . ASN A 1 175 ? -3.846 15.639 -1.418 1.00 66.50 175 ASN A O 1
ATOM 1455 N N . GLN A 1 176 ? -3.332 17.127 -3.005 1.00 64.69 176 GLN A N 1
ATOM 1456 C CA . GLN A 1 176 ? -3.734 16.293 -4.150 1.00 64.69 176 GLN A CA 1
ATOM 1457 C C . GLN A 1 176 ? -2.695 15.231 -4.565 1.00 64.69 176 GLN A C 1
ATOM 1459 O O . GLN A 1 176 ? -2.772 14.676 -5.663 1.00 64.69 176 GLN A O 1
ATOM 1464 N N . ARG A 1 177 ? -1.697 14.921 -3.725 1.00 77.25 177 ARG A N 1
ATOM 1465 C CA . ARG A 1 177 ? -0.667 13.915 -4.048 1.00 77.25 177 ARG A CA 1
ATOM 1466 C C . ARG A 1 177 ? -1.206 12.496 -3.857 1.00 77.25 177 ARG A C 1
ATOM 1468 O O . ARG A 1 177 ? -0.870 11.817 -2.889 1.00 77.25 177 ARG A O 1
ATOM 1475 N N . TYR A 1 178 ? -2.052 12.040 -4.781 1.00 81.25 178 TYR A N 1
ATOM 1476 C CA . TYR A 1 178 ? -2.742 10.749 -4.671 1.00 81.25 178 TYR A CA 1
ATOM 1477 C C . TYR A 1 178 ? -1.812 9.527 -4.673 1.00 81.25 178 TYR A C 1
ATOM 1479 O O . TYR A 1 178 ? -2.154 8.512 -4.071 1.00 81.25 178 TYR A O 1
ATOM 1487 N N . SER A 1 179 ? -0.640 9.636 -5.302 1.00 86.62 179 SER A N 1
ATOM 1488 C CA . SER A 1 179 ? 0.325 8.543 -5.475 1.00 86.62 179 SER A CA 1
ATOM 1489 C C . SER A 1 179 ? 1.299 8.351 -4.307 1.00 86.62 179 SER A C 1
ATOM 1491 O O . SER A 1 179 ? 2.107 7.422 -4.337 1.00 86.62 179 SER A O 1
ATOM 1493 N N . VAL A 1 180 ? 1.240 9.206 -3.279 1.00 91.19 180 VAL A N 1
ATOM 1494 C CA . VAL A 1 180 ? 2.201 9.229 -2.165 1.00 91.19 180 VAL A CA 1
ATOM 1495 C C . VAL A 1 180 ? 1.470 9.060 -0.841 1.00 91.19 180 VAL A C 1
ATOM 1497 O O . VAL A 1 180 ? 0.436 9.685 -0.633 1.00 91.19 180 VAL A O 1
ATOM 1500 N N . TRP A 1 181 ? 2.020 8.263 0.074 1.00 93.75 181 TRP A N 1
ATOM 1501 C CA . TRP A 1 181 ? 1.613 8.262 1.479 1.00 93.75 181 TRP A CA 1
ATOM 1502 C C . TRP A 1 181 ? 2.421 9.329 2.208 1.00 93.75 181 TRP A C 1
ATOM 1504 O O . TRP A 1 181 ? 3.619 9.152 2.403 1.00 93.75 181 TRP A O 1
ATOM 1514 N N . THR A 1 182 ? 1.810 10.465 2.521 1.00 93.19 182 THR A N 1
ATOM 1515 C CA . THR A 1 182 ? 2.532 11.649 3.012 1.00 93.19 182 THR A CA 1
ATOM 1516 C C . THR A 1 182 ? 2.671 11.660 4.535 1.00 93.19 182 THR A C 1
ATOM 1518 O O . THR A 1 182 ? 1.976 10.939 5.249 1.00 93.19 182 THR A O 1
ATOM 1521 N N . GLU A 1 183 ? 3.570 12.498 5.057 1.00 93.06 183 GLU A N 1
ATOM 1522 C CA . GLU A 1 183 ? 3.742 12.699 6.505 1.00 93.06 183 GLU A CA 1
ATOM 1523 C C . GLU A 1 183 ? 2.459 13.167 7.197 1.00 93.06 183 GLU A C 1
ATOM 1525 O O . GLU A 1 183 ? 2.083 12.617 8.226 1.00 93.06 183 GLU A O 1
ATOM 1530 N N . GLU A 1 184 ? 1.752 14.117 6.588 1.00 92.81 184 GLU A N 1
ATOM 1531 C CA . GLU A 1 184 ? 0.471 14.621 7.087 1.00 92.81 184 GLU A CA 1
ATOM 1532 C C . GLU A 1 184 ? -0.549 13.487 7.265 1.00 92.81 184 GLU A C 1
ATOM 1534 O O . GLU A 1 184 ? -1.222 13.387 8.290 1.00 92.81 184 GLU A O 1
ATOM 1539 N N . GLU A 1 185 ? -0.624 12.583 6.290 1.00 95.00 185 GLU A N 1
ATOM 1540 C CA . GLU A 1 185 ? -1.544 11.450 6.337 1.00 95.00 185 GLU A CA 1
ATOM 1541 C C . GLU A 1 185 ? -1.117 10.388 7.342 1.00 95.00 185 GLU A C 1
ATOM 1543 O O . GLU A 1 185 ? -1.969 9.808 8.019 1.00 95.00 185 GLU A O 1
ATOM 1548 N N . ARG A 1 186 ? 0.194 10.161 7.485 1.00 95.81 186 ARG A N 1
ATOM 1549 C CA . ARG A 1 186 ? 0.753 9.329 8.557 1.00 95.81 186 ARG A CA 1
ATOM 1550 C C . ARG A 1 186 ? 0.336 9.869 9.923 1.00 95.81 186 ARG A C 1
ATOM 1552 O O . ARG A 1 186 ? -0.128 9.101 10.766 1.00 95.81 186 ARG A O 1
ATOM 1559 N N . ASP A 1 187 ? 0.439 11.174 10.141 1.00 96.06 187 ASP A N 1
ATOM 1560 C CA . ASP A 1 187 ? 0.064 11.801 11.409 1.00 96.06 187 ASP A CA 1
ATOM 1561 C C . ASP A 1 187 ? -1.450 11.767 11.652 1.00 96.06 187 ASP A C 1
ATOM 1563 O O . ASP A 1 187 ? -1.899 11.444 12.758 1.00 96.06 187 ASP A O 1
ATOM 1567 N N . ALA A 1 188 ? -2.252 12.021 10.616 1.00 96.62 188 ALA A N 1
ATOM 1568 C CA . ALA A 1 188 ? -3.706 11.917 10.680 1.00 96.62 188 ALA A CA 1
ATOM 1569 C C . ALA A 1 188 ? -4.166 10.479 10.977 1.00 96.62 188 ALA A C 1
ATOM 1571 O O . ALA A 1 188 ? -5.021 10.266 11.843 1.00 96.62 188 ALA A O 1
ATOM 1572 N N . TYR A 1 189 ? -3.556 9.478 10.339 1.00 97.75 189 TYR A N 1
ATOM 1573 C CA . TYR A 1 189 ? -3.837 8.071 10.614 1.00 97.75 189 TYR A CA 1
ATOM 1574 C C . TYR A 1 189 ? -3.400 7.665 12.027 1.00 97.75 189 TYR A C 1
ATOM 1576 O O . TYR A 1 189 ? -4.150 6.989 12.735 1.00 97.75 189 TYR A O 1
ATOM 1584 N N . LEU A 1 190 ? -2.239 8.135 12.499 1.00 97.75 190 LEU A N 1
ATOM 1585 C CA . LEU A 1 190 ? -1.797 7.911 13.878 1.00 97.75 190 LEU A CA 1
ATOM 1586 C C . LEU A 1 190 ? -2.783 8.495 14.895 1.00 97.75 190 LEU A C 1
ATOM 1588 O O . LEU A 1 190 ? -3.070 7.866 15.917 1.00 97.75 190 LEU A O 1
ATOM 1592 N N . LYS A 1 191 ? -3.295 9.701 14.627 1.00 97.19 191 LYS A N 1
ATOM 1593 C CA . LYS A 1 191 ? -4.309 10.357 15.456 1.00 97.19 191 LYS A CA 1
ATOM 1594 C C . LYS A 1 191 ? -5.607 9.551 15.479 1.00 97.19 191 LYS A C 1
ATOM 1596 O O . LYS A 1 191 ? -6.147 9.339 16.560 1.00 97.19 191 LYS A O 1
ATOM 1601 N N . GLU A 1 192 ? -6.066 9.049 14.333 1.00 96.25 192 GLU A N 1
ATOM 1602 C CA . GLU A 1 192 ? -7.237 8.168 14.265 1.00 96.25 192 GLU A CA 1
ATOM 1603 C C . GLU A 1 192 ? -7.023 6.900 15.101 1.00 96.25 192 GLU A C 1
ATOM 1605 O O . GLU A 1 192 ? -7.851 6.590 15.954 1.00 96.25 192 GLU A O 1
ATOM 1610 N N . ILE A 1 193 ? -5.887 6.209 14.938 1.00 96.81 193 ILE A N 1
ATOM 1611 C CA . ILE A 1 193 ? -5.549 5.025 15.744 1.00 96.81 193 ILE A CA 1
ATOM 1612 C C . ILE A 1 193 ? -5.632 5.356 17.238 1.00 96.81 193 ILE A C 1
ATOM 1614 O O . ILE A 1 193 ? -6.306 4.640 17.980 1.00 96.81 193 ILE A O 1
ATOM 1618 N N . ARG A 1 194 ? -4.989 6.449 17.677 1.00 95.81 194 ARG A N 1
ATOM 1619 C CA . ARG A 1 194 ? -4.999 6.899 19.079 1.00 95.81 194 ARG A CA 1
ATOM 1620 C C . ARG A 1 194 ? -6.415 7.148 19.585 1.00 95.81 194 ARG A C 1
ATOM 1622 O O . ARG A 1 194 ? -6.780 6.593 20.613 1.00 95.81 194 ARG A O 1
ATOM 1629 N N . ASN A 1 195 ? -7.220 7.901 18.839 1.00 94.88 195 ASN A N 1
ATOM 1630 C CA . ASN A 1 195 ? -8.598 8.218 19.215 1.00 94.88 195 ASN A CA 1
ATOM 1631 C C . ASN A 1 195 ? -9.450 6.956 19.406 1.00 94.88 195 ASN A C 1
ATOM 1633 O O . ASN A 1 195 ? -10.253 6.892 20.333 1.00 94.88 195 ASN A O 1
ATOM 1637 N N . ARG A 1 196 ? -9.270 5.941 18.551 1.00 94.00 196 ARG A N 1
ATOM 1638 C CA . ARG A 1 196 ? -10.025 4.681 18.644 1.00 94.00 196 ARG A CA 1
ATOM 1639 C C . ARG A 1 196 ? -9.628 3.834 19.843 1.00 94.00 196 ARG A C 1
ATOM 1641 O O . ARG A 1 196 ? -10.488 3.187 20.429 1.00 94.00 196 ARG A O 1
ATOM 1648 N N . VAL A 1 197 ? -8.351 3.832 20.217 1.00 90.69 197 VAL A N 1
ATOM 1649 C CA . VAL A 1 197 ? -7.873 3.010 21.339 1.00 90.69 197 VAL A CA 1
ATOM 1650 C C . VAL A 1 197 ? -7.902 3.729 22.686 1.00 90.69 197 VAL A C 1
ATOM 1652 O O . VAL A 1 197 ? -7.758 3.072 23.713 1.00 90.69 197 VAL A O 1
ATOM 1655 N N . GLU A 1 198 ? -8.119 5.047 22.704 1.00 89.44 198 GLU A N 1
ATOM 1656 C CA . GLU A 1 198 ? -8.169 5.855 23.930 1.00 89.44 198 GLU A CA 1
ATOM 1657 C C . GLU A 1 198 ? -9.197 5.322 24.935 1.00 89.44 198 GLU A C 1
ATOM 1659 O O . GLU A 1 198 ? -8.901 5.217 26.121 1.00 89.44 198 GLU A O 1
ATOM 1664 N N . LEU A 1 199 ? -10.363 4.890 24.441 1.00 81.44 199 LEU A N 1
ATOM 1665 C CA . LEU A 1 199 ? -11.461 4.332 25.243 1.00 81.44 199 LEU A CA 1
ATOM 1666 C C . LEU A 1 199 ? -11.081 3.057 26.014 1.00 81.44 199 LEU A C 1
ATOM 1668 O O . LEU A 1 199 ? -11.795 2.655 26.928 1.00 81.44 199 LEU A O 1
ATOM 1672 N N . TYR A 1 200 ? -9.975 2.417 25.636 1.00 87.44 200 TYR A N 1
ATOM 1673 C CA . TYR A 1 200 ? -9.510 1.145 26.186 1.00 87.44 200 TYR A CA 1
ATOM 1674 C C . TYR A 1 200 ? -8.241 1.293 27.018 1.00 87.44 200 TYR A C 1
ATOM 1676 O O . TYR A 1 200 ? -7.675 0.290 27.464 1.00 87.44 200 TYR A O 1
ATOM 1684 N N . LYS A 1 201 ? -7.763 2.525 27.231 1.00 83.44 201 LYS A N 1
ATOM 1685 C CA . LYS A 1 201 ? -6.692 2.748 28.194 1.00 83.44 201 LYS A CA 1
ATOM 1686 C C . LYS A 1 201 ? -7.216 2.427 29.594 1.00 83.44 201 LYS A C 1
ATOM 1688 O O . LYS A 1 201 ? -8.328 2.835 29.931 1.00 83.44 201 LYS A O 1
ATOM 1693 N N . PRO A 1 202 ? -6.440 1.700 30.415 1.00 78.81 202 PRO A N 1
ATOM 1694 C CA . PRO A 1 202 ? -6.830 1.470 31.793 1.00 78.81 202 PRO A CA 1
ATOM 1695 C C . PRO A 1 202 ? -7.022 2.821 32.484 1.00 78.81 202 PRO A C 1
ATOM 1697 O O . PRO A 1 202 ? -6.178 3.711 32.358 1.00 78.81 202 PRO A O 1
ATOM 1700 N N . LEU A 1 203 ? -8.129 2.963 33.216 1.00 73.81 203 LEU A N 1
ATOM 1701 C CA . LEU A 1 203 ? -8.280 4.049 34.173 1.00 73.81 203 LEU A CA 1
ATOM 1702 C C . LEU A 1 203 ? -7.150 3.885 35.190 1.00 73.81 203 LEU A C 1
ATOM 1704 O O . LEU A 1 203 ? -7.124 2.904 35.935 1.00 73.81 203 LEU A O 1
ATOM 1708 N N . ILE A 1 204 ? -6.193 4.810 35.188 1.00 70.75 204 ILE A N 1
ATOM 1709 C CA . ILE A 1 204 ? -5.218 4.901 36.270 1.00 70.75 204 ILE A CA 1
ATOM 1710 C C . ILE A 1 204 ? -5.998 5.467 37.453 1.00 70.75 204 ILE A C 1
ATOM 1712 O O . ILE A 1 204 ? -6.147 6.677 37.595 1.00 70.75 204 ILE A O 1
ATOM 1716 N N . ILE A 1 205 ? -6.590 4.575 38.245 1.00 64.75 205 ILE A N 1
ATOM 1717 C CA . ILE A 1 205 ? -7.114 4.937 39.554 1.00 64.75 205 ILE A CA 1
ATOM 1718 C C . ILE A 1 205 ? -5.875 5.103 40.424 1.00 64.75 205 ILE A C 1
ATOM 1720 O O . ILE A 1 205 ? -5.219 4.119 40.761 1.00 64.75 205 ILE A O 1
ATOM 1724 N N . ASP A 1 206 ? -5.510 6.348 40.703 1.00 62.47 206 ASP A N 1
ATOM 1725 C CA . ASP A 1 206 ? -4.420 6.649 41.620 1.00 62.47 206 ASP A CA 1
ATOM 1726 C C . ASP A 1 206 ? -4.866 6.218 43.024 1.00 62.47 206 ASP A C 1
ATOM 1728 O O . ASP A 1 206 ? -5.715 6.853 43.645 1.00 62.47 206 ASP A O 1
ATOM 1732 N N . THR A 1 207 ? -4.377 5.072 43.500 1.00 59.38 207 THR A N 1
ATOM 1733 C CA . THR A 1 207 ? -4.748 4.507 44.810 1.00 59.38 207 THR A CA 1
ATOM 1734 C C . THR A 1 207 ? -3.963 5.129 45.970 1.00 59.38 207 THR A C 1
ATOM 1736 O O . THR A 1 207 ? -3.890 4.529 47.037 1.00 59.38 207 THR A O 1
ATOM 1739 N N . ASN A 1 208 ? -3.365 6.308 45.776 1.00 55.03 208 ASN A N 1
ATOM 1740 C CA . ASN A 1 208 ? -2.561 7.011 46.780 1.00 55.03 208 ASN A CA 1
ATOM 1741 C C . ASN A 1 208 ? -3.222 8.317 47.264 1.00 55.03 208 ASN A C 1
ATOM 1743 O O . ASN A 1 208 ? -2.563 9.355 47.330 1.00 55.03 208 ASN A O 1
ATOM 1747 N N . ALA A 1 209 ? -4.512 8.261 47.603 1.00 48.59 209 ALA A N 1
ATOM 1748 C CA . ALA A 1 209 ? -5.207 9.310 48.353 1.00 48.59 209 ALA A CA 1
ATOM 1749 C C . ALA A 1 209 ? -5.601 8.800 49.743 1.00 48.59 209 ALA A C 1
ATOM 1751 O O . ALA A 1 209 ? -6.097 7.652 49.821 1.00 48.59 209 ALA A O 1
#

Foldseek 3Di:
DVLLVLQVLLLQLVQVPDPPPPGGDPVVLVVVFPWDKAFLFDACPVPDDQVCLVLLLLQLVLLLVCLCVAAPPNVLSVVLVVVSVPDDSVPDGSVNSVVSSVSSVVRGDEQPDDCVVPRPPSLRIATGGPVLRVNPRNHGNQSVLVSLVVCVVVVRDGRPLRPCQSCVVQDDPPDPNNRYNYPSSSVSSVVSSCVSCVVVPDDPPPPPD

Secondary structure (DSSP, 8-state):
-HHHHHHHHHHHHHHHTSS-TT----HHHHHHS-EEEEESS---GGGS-TT-HHHHHHHHHHHHHHHHHH-S-HHHHHHHHHHHHT--TTT--HHHHHHHHHHHHHHS------GGGTTTSGGGEEEEEHHHHHHHTTS-HHHHHHHHHHHHHTT----HHHHHHHTTTTS-TT---TTS--HHHHHHHHHHHHHHHHTTS--------

Nearest PDB structures (foldseek):
  8yzs-assembly2_B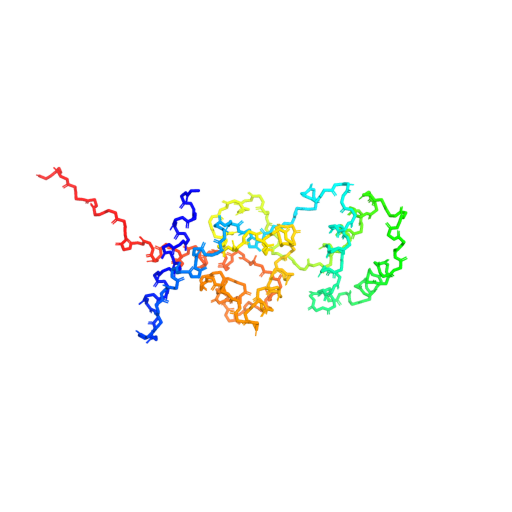  TM=2.217E-01  e=7.883E+00  Homo sapiens

Mean predicted aligned error: 5.38 Å

Radius of gyration: 19.43 Å; Cα contacts (8 Å, |Δi|>4): 212; chains: 1; bounding box: 48×37×73 Å

Sequence (209 aa):
GKIINVLLLTNIEITRTNNNSNEFFPFEMYKSITKSLEHVHSQNIEGINENRRDEWFKWLHSHTNILLNVTDDKEKAQKLIDEVNSIDEKTYKSEDFKRLSEKILMLIPNDNKNENEYLHKIQNMALLGLEENISLSNSVFEVKRRKIIEMDKTGAFIPLATKRVFLKYYSSENNQRYSVWTEEERDAYLKEIRNRVELYKPLIIDTNA